Protein AF-A0A1W1EJ41-F1 (afdb_monomer_lite)

InterPro domains:
  IPR019251 Domain of unknown function DUF2231, transmembrane [PF09990] (22-157)

Structure (mmCIF, N/CA/C/O backbone):
data_AF-A0A1W1EJ41-F1
#
_entry.id   AF-A0A1W1EJ41-F1
#
loop_
_atom_site.group_PDB
_atom_site.id
_atom_site.type_symbol
_atom_site.label_atom_id
_atom_site.label_alt_id
_atom_site.label_comp_id
_atom_site.label_asym_id
_atom_site.label_entity_id
_atom_site.label_seq_id
_atom_site.pdbx_PDB_ins_code
_atom_site.Cartn_x
_atom_site.Cartn_y
_atom_site.Cartn_z
_atom_site.occupancy
_atom_site.B_iso_or_equiv
_atom_site.auth_seq_id
_atom_site.auth_comp_id
_atom_site.auth_asym_id
_atom_site.auth_atom_id
_atom_site.pdbx_PDB_model_num
ATOM 1 N N . MET A 1 1 ? 8.117 -16.157 4.273 1.00 49.06 1 MET A N 1
ATOM 2 C CA . MET A 1 1 ? 6.865 -16.337 3.516 1.00 49.06 1 MET A CA 1
ATOM 3 C C . MET A 1 1 ? 5.784 -16.762 4.494 1.00 49.06 1 MET A C 1
ATOM 5 O O . MET A 1 1 ? 5.916 -17.812 5.116 1.00 49.06 1 MET A O 1
ATOM 9 N N . ILE A 1 2 ? 4.793 -15.902 4.730 1.00 53.59 2 ILE A N 1
ATOM 10 C CA . ILE A 1 2 ? 3.616 -16.245 5.536 1.00 53.59 2 ILE A CA 1
ATOM 11 C C . ILE A 1 2 ? 2.636 -16.909 4.568 1.00 53.59 2 ILE A C 1
ATOM 13 O O . ILE A 1 2 ? 2.115 -16.245 3.683 1.00 53.59 2 ILE A O 1
ATOM 17 N N . ASN A 1 3 ? 2.418 -18.218 4.695 1.00 71.50 3 ASN A N 1
ATOM 18 C CA . ASN A 1 3 ? 1.486 -18.940 3.829 1.00 71.50 3 ASN A CA 1
ATOM 19 C C . ASN A 1 3 ? 0.044 -18.653 4.287 1.00 71.50 3 ASN A C 1
ATOM 21 O O . ASN A 1 3 ? -0.429 -19.240 5.263 1.00 71.50 3 ASN A O 1
ATOM 25 N N . LEU A 1 4 ? -0.609 -17.682 3.645 1.00 70.94 4 LEU A N 1
ATOM 26 C CA . LEU A 1 4 ? -1.985 -17.290 3.944 1.00 70.94 4 LEU A CA 1
ATOM 27 C C . LEU A 1 4 ? -2.977 -18.189 3.184 1.00 70.94 4 LEU A C 1
ATOM 29 O O . LEU A 1 4 ? -2.718 -18.537 2.031 1.00 70.94 4 LEU A O 1
ATOM 33 N N . PRO A 1 5 ? -4.118 -18.568 3.789 1.00 78.75 5 PRO A N 1
ATOM 34 C CA . PRO A 1 5 ? -5.110 -19.370 3.089 1.00 78.75 5 PRO A CA 1
ATOM 35 C C . PRO A 1 5 ? -5.642 -18.650 1.834 1.00 78.75 5 PRO A C 1
ATOM 37 O O . PRO A 1 5 ? -5.879 -17.444 1.866 1.00 78.75 5 PRO A O 1
ATOM 40 N N . PRO A 1 6 ? -5.866 -19.358 0.715 1.00 75.44 6 PRO A N 1
ATOM 41 C CA . PRO A 1 6 ? -6.374 -18.730 -0.497 1.00 75.44 6 PRO A CA 1
ATOM 42 C C . PRO A 1 6 ? -7.801 -18.212 -0.269 1.00 75.44 6 PRO A C 1
ATOM 44 O O . PRO A 1 6 ? -8.690 -18.958 0.145 1.00 75.44 6 PRO A O 1
ATOM 47 N N . LEU A 1 7 ? -8.014 -16.923 -0.538 1.00 75.00 7 LEU A N 1
ATOM 48 C CA . LEU A 1 7 ? -9.324 -16.277 -0.543 1.00 75.00 7 LEU A CA 1
ATOM 49 C C . LEU A 1 7 ? -9.576 -15.690 -1.929 1.00 75.00 7 LEU A C 1
ATOM 51 O O . LEU A 1 7 ? -8.807 -14.857 -2.405 1.00 75.00 7 LEU A O 1
ATOM 55 N N . GLU A 1 8 ? -10.677 -16.090 -2.556 1.00 64.75 8 GLU A N 1
ATOM 56 C CA . GLU A 1 8 ? -11.134 -15.509 -3.814 1.00 64.75 8 GLU A CA 1
ATOM 57 C C . GLU A 1 8 ? -12.276 -14.532 -3.524 1.00 64.75 8 GLU A C 1
ATOM 59 O O . GLU A 1 8 ? -13.327 -14.909 -3.005 1.00 64.75 8 GLU A O 1
ATOM 64 N N . ILE A 1 9 ? -12.071 -13.253 -3.841 1.00 60.50 9 ILE A N 1
ATOM 65 C CA . ILE A 1 9 ? -13.190 -12.323 -4.006 1.00 60.50 9 ILE A CA 1
ATOM 66 C C . ILE A 1 9 ? -13.718 -12.539 -5.433 1.00 60.50 9 ILE A C 1
ATOM 68 O O . ILE A 1 9 ? -12.898 -12.579 -6.356 1.00 60.50 9 ILE A O 1
ATOM 72 N N . PRO A 1 10 ? -15.043 -12.677 -5.643 1.00 66.94 10 PRO A N 1
ATOM 73 C CA . PRO A 1 10 ? -15.614 -12.799 -6.979 1.00 66.94 10 PRO A CA 1
ATOM 74 C C . PRO A 1 10 ? -15.100 -11.674 -7.876 1.00 66.94 10 PRO A C 1
ATOM 76 O O . PRO A 1 10 ? -15.112 -10.513 -7.463 1.00 66.94 10 PRO A O 1
ATOM 79 N N . ALA A 1 11 ? -14.662 -12.010 -9.090 1.00 60.31 11 ALA A N 1
ATOM 80 C CA . ALA A 1 11 ? -14.231 -11.019 -10.065 1.00 60.31 11 ALA A CA 1
ATOM 81 C C . ALA A 1 11 ? -15.404 -10.074 -10.370 1.00 60.31 11 ALA A C 1
ATOM 83 O O . ALA A 1 11 ? -16.344 -10.423 -11.087 1.00 60.31 11 ALA A O 1
ATOM 84 N N . LEU A 1 12 ? -15.378 -8.887 -9.766 1.00 65.19 12 LEU A N 1
ATOM 85 C CA . LEU A 1 12 ? -16.392 -7.871 -9.982 1.00 65.19 12 LEU A CA 1
ATOM 86 C C . LEU A 1 12 ? -16.065 -7.184 -11.308 1.00 65.19 12 LEU A C 1
ATOM 88 O O . LEU A 1 12 ? -15.138 -6.380 -11.380 1.00 65.19 12 LEU A O 1
ATOM 92 N N . GLN A 1 13 ? -16.813 -7.509 -12.361 1.00 65.94 13 GLN A N 1
ATOM 93 C CA . GLN A 1 13 ? -16.728 -6.761 -13.613 1.00 65.94 13 GLN A CA 1
ATOM 94 C C . GLN A 1 13 ? -17.225 -5.341 -13.344 1.00 65.94 13 GLN A C 1
ATOM 96 O O . GLN A 1 13 ? -18.412 -5.120 -13.089 1.00 65.94 13 GLN A O 1
ATOM 101 N N . LEU A 1 14 ? -16.302 -4.381 -13.327 1.00 67.50 14 LEU A N 1
ATOM 102 C CA . LEU A 1 14 ? -16.657 -2.991 -13.098 1.00 67.50 14 LEU A CA 1
ATOM 103 C C . LEU A 1 14 ? -17.444 -2.471 -14.309 1.00 67.50 14 LEU A C 1
ATOM 105 O O . LEU A 1 14 ? -17.024 -2.677 -15.447 1.00 67.50 14 LEU A O 1
ATOM 109 N N . PRO A 1 15 ? -18.562 -1.757 -14.095 1.00 72.81 15 PRO A N 1
ATOM 110 C CA . PRO A 1 15 ? -19.388 -1.225 -15.181 1.00 72.81 15 PRO A CA 1
ATOM 111 C C . PRO A 1 15 ? -18.720 -0.059 -15.932 1.00 72.81 15 PRO A C 1
ATOM 113 O O . PRO A 1 15 ? -19.340 0.553 -16.799 1.00 72.81 15 PRO A O 1
ATOM 116 N N . MET A 1 16 ? -17.485 0.294 -15.571 1.00 76.25 16 MET A N 1
ATOM 117 C CA . MET A 1 16 ? -16.747 1.439 -16.087 1.00 76.25 16 MET A CA 1
ATOM 118 C C . MET A 1 16 ? -15.238 1.154 -16.099 1.00 76.25 16 MET A C 1
ATOM 120 O O . MET A 1 16 ? -14.745 0.493 -15.181 1.00 76.25 16 MET A O 1
ATOM 124 N N . PRO A 1 17 ? -14.501 1.658 -17.106 1.00 75.19 17 PRO A N 1
ATOM 125 C CA . PRO A 1 17 ? -13.054 1.512 -17.170 1.00 75.19 17 PRO A CA 1
ATOM 126 C C . PRO A 1 17 ? -12.393 2.298 -16.032 1.00 75.19 17 PRO A C 1
ATOM 128 O O . PRO A 1 17 ? -12.687 3.476 -15.817 1.00 75.19 17 PRO A O 1
ATOM 131 N N . VAL A 1 18 ? -11.503 1.635 -15.300 1.00 77.62 18 VAL A N 1
ATOM 132 C CA . VAL A 1 18 ? -10.661 2.261 -14.278 1.00 77.62 18 VAL A CA 1
ATOM 133 C C . VAL A 1 18 ? -9.420 2.820 -14.974 1.00 77.62 18 VAL A C 1
ATOM 135 O O . VAL A 1 18 ? -8.796 2.077 -15.730 1.00 77.62 18 VAL A O 1
ATOM 138 N N . PRO A 1 19 ? -9.050 4.095 -14.759 1.00 80.69 19 PRO A N 1
ATOM 139 C CA . PRO A 1 19 ? -7.808 4.620 -15.310 1.00 80.69 19 PRO A CA 1
ATOM 140 C C . PRO A 1 19 ? -6.600 3.844 -14.773 1.00 80.69 19 PRO A C 1
ATOM 142 O O . PRO A 1 19 ? -6.536 3.541 -13.581 1.00 80.69 19 PRO A O 1
ATOM 145 N N . GLU A 1 20 ? -5.645 3.546 -15.647 1.00 76.00 20 GLU A N 1
ATOM 146 C CA . GLU A 1 20 ? -4.393 2.879 -15.280 1.00 76.00 20 GLU A CA 1
ATOM 147 C C . GLU A 1 20 ? -3.566 3.757 -14.327 1.00 76.00 20 GLU A C 1
ATOM 149 O O . GLU A 1 20 ? -3.648 4.989 -14.369 1.00 76.00 20 GLU A O 1
ATOM 154 N N . LEU A 1 21 ? -2.751 3.129 -13.474 1.00 80.12 21 LEU A N 1
ATOM 155 C CA . LEU A 1 21 ? -1.791 3.795 -12.577 1.00 80.12 21 LEU A CA 1
ATOM 156 C C . LEU A 1 21 ? -2.413 4.666 -11.475 1.00 80.12 21 LEU A C 1
ATOM 158 O O . LEU A 1 21 ? -1.698 5.386 -10.770 1.00 80.12 21 LEU A O 1
ATOM 162 N N . ILE A 1 22 ? -3.728 4.597 -11.259 1.00 86.62 22 ILE A N 1
ATOM 163 C CA . ILE A 1 22 ? -4.346 5.277 -10.111 1.00 86.62 22 ILE A CA 1
ATOM 164 C C . ILE A 1 22 ? -4.160 4.488 -8.816 1.00 86.62 22 ILE A C 1
ATOM 166 O O . ILE A 1 22 ? -4.332 5.048 -7.731 1.00 86.62 22 ILE A O 1
ATOM 170 N N . HIS A 1 23 ? -3.818 3.196 -8.908 1.00 90.94 23 HIS A N 1
ATOM 171 C CA . HIS A 1 23 ? -3.641 2.341 -7.742 1.00 90.94 23 HIS A CA 1
ATOM 172 C C . HIS A 1 23 ? -2.593 2.892 -6.765 1.00 90.94 23 HIS A C 1
ATOM 174 O O . HIS A 1 23 ? -2.970 3.092 -5.605 1.00 90.94 23 HIS A O 1
ATOM 180 N N . PRO A 1 24 ? -1.357 3.253 -7.193 1.00 89.62 24 PRO A N 1
ATOM 181 C CA . PRO A 1 24 ? -0.377 3.912 -6.335 1.00 89.62 24 PRO A CA 1
ATOM 182 C C . PRO A 1 24 ? -0.964 5.093 -5.560 1.00 89.62 24 PRO A C 1
ATOM 184 O O . PRO A 1 24 ? -0.833 5.153 -4.341 1.00 89.62 24 PRO A O 1
ATOM 187 N N . ALA A 1 25 ? -1.676 6.009 -6.218 1.00 91.00 25 ALA A N 1
ATOM 188 C CA . ALA A 1 25 ? -2.241 7.179 -5.546 1.00 91.00 25 ALA A CA 1
ATOM 189 C C . ALA A 1 25 ? -3.218 6.792 -4.420 1.00 91.00 25 ALA A C 1
ATOM 191 O O . ALA A 1 25 ? -3.174 7.373 -3.337 1.00 91.00 25 ALA A O 1
ATOM 192 N N . ILE A 1 26 ? -4.063 5.781 -4.640 1.00 93.19 26 ILE A N 1
ATOM 193 C CA . ILE A 1 26 ? -5.050 5.325 -3.652 1.00 93.19 26 ILE A CA 1
ATOM 194 C C . ILE A 1 26 ? -4.379 4.574 -2.492 1.00 93.19 26 ILE A C 1
ATOM 196 O O . ILE A 1 26 ? -4.749 4.794 -1.334 1.00 93.19 26 ILE A O 1
ATOM 200 N N . VAL A 1 27 ? -3.370 3.731 -2.755 1.00 93.69 27 VAL A N 1
ATOM 201 C CA . VAL A 1 27 ? -2.694 2.974 -1.683 1.00 93.69 27 VAL A CA 1
ATOM 202 C C . VAL A 1 27 ? -1.933 3.867 -0.711 1.00 93.69 27 VAL A C 1
ATOM 204 O O . VAL A 1 27 ? -1.894 3.544 0.473 1.00 93.69 27 VAL A O 1
ATOM 207 N N . HIS A 1 28 ? -1.414 5.024 -1.142 1.00 92.69 28 HIS A N 1
ATOM 208 C CA . HIS A 1 28 ? -0.795 5.984 -0.216 1.00 92.69 28 HIS A CA 1
ATOM 209 C C . HIS A 1 28 ? -1.774 6.393 0.893 1.00 92.69 28 HIS A C 1
ATOM 211 O O . HIS A 1 28 ? -1.420 6.395 2.073 1.00 92.69 28 HIS A O 1
ATOM 217 N N . PHE A 1 29 ? -3.037 6.660 0.544 1.00 94.50 29 PHE A N 1
ATOM 218 C CA . PHE A 1 29 ? -4.065 6.940 1.546 1.00 94.50 29 PHE A CA 1
ATOM 219 C C . PHE A 1 29 ? -4.377 5.709 2.403 1.00 94.50 29 PHE A C 1
ATOM 221 O O . PHE A 1 29 ? -4.501 5.843 3.621 1.00 94.50 29 PHE A O 1
ATOM 228 N N . ALA A 1 30 ? -4.464 4.520 1.796 1.00 95.00 30 ALA A N 1
ATOM 229 C CA . ALA A 1 30 ? -4.727 3.266 2.508 1.00 95.00 30 ALA A CA 1
ATOM 230 C C . ALA A 1 30 ? -3.658 2.945 3.571 1.00 95.00 30 ALA A C 1
ATOM 232 O O . ALA A 1 30 ? -3.988 2.390 4.617 1.00 95.00 30 ALA A O 1
ATOM 233 N N . ILE A 1 31 ? -2.400 3.328 3.325 1.00 96.12 31 ILE A N 1
ATOM 234 C CA . ILE A 1 31 ? -1.264 3.120 4.235 1.00 96.12 31 ILE A CA 1
ATOM 235 C C . ILE A 1 31 ? -1.219 4.186 5.339 1.00 96.12 31 ILE A C 1
ATOM 237 O O . ILE A 1 31 ? -0.942 3.875 6.497 1.00 96.12 31 ILE A O 1
ATOM 241 N N . VAL A 1 32 ? -1.496 5.452 5.009 1.00 97.00 32 VAL A N 1
ATOM 242 C CA . VAL A 1 32 ? -1.359 6.569 5.961 1.00 97.00 32 VAL A CA 1
ATOM 243 C C . VAL A 1 32 ? -2.549 6.665 6.924 1.00 97.00 32 VAL A C 1
ATOM 245 O O . VAL A 1 32 ? -2.371 6.981 8.103 1.00 97.00 32 VAL A O 1
ATOM 248 N N . LEU A 1 33 ? -3.770 6.373 6.467 1.00 97.62 33 LEU A N 1
ATOM 249 C CA . LEU A 1 33 ? -4.985 6.488 7.286 1.00 97.62 33 LEU A CA 1
ATOM 250 C C . LEU A 1 33 ? -4.942 5.685 8.600 1.00 97.62 33 LEU A C 1
ATOM 252 O O . LEU A 1 33 ? -5.259 6.273 9.636 1.00 97.62 33 LEU A O 1
ATOM 256 N N . PRO A 1 34 ? -4.535 4.400 8.624 1.00 97.88 34 PRO A N 1
ATOM 257 C CA . PRO A 1 34 ? -4.427 3.615 9.856 1.00 97.88 34 PRO A CA 1
ATOM 258 C C . PRO A 1 34 ? -3.519 4.259 10.908 1.00 97.88 34 PRO A C 1
ATOM 260 O O . PRO A 1 34 ? -3.855 4.246 12.091 1.00 97.88 34 PRO A O 1
ATOM 263 N N . ILE A 1 35 ? -2.431 4.909 10.480 1.00 98.19 35 ILE A N 1
ATOM 264 C CA . ILE A 1 35 ? -1.501 5.626 11.363 1.00 98.19 35 ILE A CA 1
ATOM 265 C C . ILE A 1 35 ? -2.205 6.824 12.010 1.00 98.19 35 ILE A C 1
ATOM 267 O O . ILE A 1 35 ? -2.145 7.008 13.226 1.00 98.19 35 ILE A O 1
ATOM 271 N N . ILE A 1 36 ? -2.928 7.620 11.216 1.00 98.19 36 ILE A N 1
ATOM 272 C CA . ILE A 1 36 ? -3.693 8.772 11.719 1.00 98.19 36 ILE A CA 1
ATOM 273 C C . ILE A 1 36 ? -4.785 8.307 12.693 1.00 98.19 36 ILE A C 1
ATOM 275 O O . ILE A 1 36 ? -4.955 8.886 13.769 1.00 98.19 36 ILE A O 1
ATOM 279 N N . ILE A 1 37 ? -5.508 7.239 12.343 1.00 98.19 37 ILE A N 1
ATOM 280 C CA . ILE A 1 37 ? -6.555 6.643 13.184 1.00 98.19 37 ILE A CA 1
ATOM 281 C C . ILE A 1 37 ? -5.956 6.166 14.510 1.00 98.19 37 ILE A C 1
ATOM 283 O O . ILE A 1 37 ? -6.531 6.437 15.566 1.00 98.19 37 ILE A O 1
ATOM 287 N N . PHE A 1 38 ? -4.796 5.508 14.468 1.00 97.81 38 PHE A N 1
ATOM 288 C CA . PHE A 1 38 ? -4.068 5.062 15.652 1.00 97.81 38 PHE A CA 1
ATOM 289 C C . PHE A 1 38 ? -3.709 6.225 16.572 1.00 97.81 38 PHE A C 1
ATOM 291 O O . PHE A 1 38 ? -4.015 6.165 17.763 1.00 97.81 38 PHE A O 1
ATOM 298 N N . LEU A 1 39 ? -3.145 7.311 16.035 1.00 97.62 39 LEU A N 1
ATOM 299 C CA . LEU A 1 39 ? -2.815 8.497 16.829 1.00 97.62 39 LEU A CA 1
ATOM 300 C C . LEU A 1 39 ? -4.063 9.089 17.496 1.00 97.62 39 LEU A C 1
ATOM 302 O O . LEU A 1 39 ? -4.057 9.353 18.699 1.00 97.62 39 LEU A O 1
ATOM 306 N N . ILE A 1 40 ? -5.160 9.246 16.750 1.00 97.25 40 ILE A N 1
ATOM 307 C CA . ILE A 1 40 ? -6.420 9.772 17.293 1.00 97.25 40 ILE A CA 1
ATOM 308 C C . ILE A 1 40 ? -6.956 8.873 18.410 1.00 97.25 40 ILE A C 1
ATOM 310 O O . ILE A 1 40 ? -7.384 9.382 19.445 1.00 97.25 40 ILE A O 1
ATOM 314 N N . GLU A 1 41 ? -6.925 7.552 18.239 1.00 95.50 41 GLU A N 1
ATOM 315 C CA . GLU A 1 41 ? -7.435 6.598 19.230 1.00 95.50 41 GLU A CA 1
ATOM 316 C C . GLU A 1 41 ? -6.544 6.487 20.468 1.00 95.50 41 GLU A C 1
ATOM 318 O O . GLU A 1 41 ? -7.045 6.392 21.596 1.00 95.50 41 GLU A O 1
ATOM 323 N N . PHE A 1 42 ? -5.232 6.604 20.285 1.00 94.25 42 PHE A N 1
ATOM 324 C CA . PHE A 1 42 ? -4.284 6.733 21.379 1.00 94.25 42 PHE A CA 1
ATOM 325 C C . PHE A 1 42 ? -4.600 7.975 22.227 1.00 94.25 42 PHE A C 1
ATOM 327 O O . PHE A 1 42 ? -4.830 7.866 23.435 1.00 94.25 42 PHE A O 1
ATOM 334 N N . PHE A 1 43 ? -4.745 9.148 21.601 1.00 94.62 43 PHE A N 1
ATOM 335 C CA . PHE A 1 43 ? -5.138 10.372 22.308 1.00 94.62 43 PHE A CA 1
ATOM 336 C C . PHE A 1 43 ? -6.545 10.282 22.908 1.00 94.62 43 PHE A C 1
ATOM 338 O O . PHE A 1 43 ? -6.784 10.768 24.016 1.00 94.62 43 PHE A O 1
ATOM 345 N N . ASN A 1 44 ? -7.485 9.624 22.231 1.00 93.88 44 ASN A N 1
ATOM 346 C CA . ASN A 1 44 ? -8.834 9.403 22.743 1.00 93.88 44 ASN A CA 1
ATOM 347 C C . ASN A 1 44 ? -8.834 8.532 24.012 1.00 93.88 44 ASN A C 1
ATOM 349 O O . ASN A 1 44 ? -9.683 8.713 24.884 1.00 93.88 44 ASN A O 1
ATOM 353 N N . THR A 1 45 ? -7.854 7.644 24.179 1.00 89.44 45 THR A N 1
ATOM 354 C CA . THR A 1 45 ? -7.694 6.852 25.409 1.00 89.44 45 THR A CA 1
ATOM 355 C C . THR A 1 45 ? -7.327 7.729 26.611 1.00 89.44 45 THR A C 1
ATOM 357 O O . THR A 1 45 ? -7.832 7.502 27.715 1.00 89.44 45 THR A O 1
ATOM 360 N N . ILE A 1 46 ? -6.530 8.780 26.386 1.00 92.50 46 ILE A N 1
ATOM 361 C CA . ILE A 1 46 ? -6.107 9.750 27.406 1.00 92.50 46 ILE A CA 1
ATOM 362 C C . ILE A 1 46 ? -7.224 10.770 27.677 1.00 92.50 46 ILE A C 1
ATOM 364 O O . ILE A 1 46 ? -7.676 10.923 28.812 1.00 92.50 46 ILE A O 1
ATOM 368 N N . PHE A 1 47 ? -7.710 11.448 26.633 1.00 92.56 47 PHE A N 1
ATOM 369 C CA . PHE A 1 47 ? -8.633 12.581 26.765 1.00 92.56 47 PHE A CA 1
ATOM 370 C C . PHE A 1 47 ? -10.112 12.186 26.853 1.00 92.56 47 PHE A C 1
ATOM 372 O O . PHE A 1 47 ? -10.930 12.989 27.309 1.00 92.56 47 PHE A O 1
ATOM 379 N N . LYS A 1 48 ? -10.474 10.978 26.401 1.00 88.38 48 LYS A N 1
ATOM 380 C CA . LYS A 1 48 ? -11.835 10.409 26.449 1.00 88.38 48 LYS A CA 1
ATOM 381 C C . LYS A 1 48 ? -12.903 11.335 25.850 1.00 88.38 48 LYS A C 1
ATOM 383 O O . LYS A 1 48 ? -14.027 11.420 26.351 1.00 88.38 48 LYS A O 1
ATOM 388 N N . LYS A 1 49 ? -12.558 12.064 24.783 1.00 92.44 49 LYS A N 1
ATOM 389 C CA . LYS A 1 49 ? -13.445 13.040 24.135 1.00 92.44 49 LYS A CA 1
ATOM 390 C C . LYS A 1 49 ? -14.304 12.355 23.078 1.00 92.44 49 LYS A C 1
ATOM 392 O O . LYS A 1 49 ? -13.794 11.735 22.151 1.00 92.44 49 LYS A O 1
ATOM 397 N N . ARG A 1 50 ? -15.624 12.565 23.149 1.00 91.06 50 ARG A N 1
ATOM 398 C CA . ARG A 1 50 ? -16.581 12.023 22.166 1.00 91.06 50 ARG A CA 1
ATOM 399 C C . ARG A 1 50 ? -16.240 12.423 20.726 1.00 91.06 50 ARG A C 1
ATOM 401 O O . ARG A 1 50 ? -16.375 11.591 19.839 1.00 91.06 50 ARG A O 1
ATOM 408 N N . ALA A 1 51 ? -15.769 13.655 20.514 1.00 94.81 51 ALA A N 1
ATOM 409 C CA . ALA A 1 51 ? -15.358 14.141 19.198 1.00 94.81 51 ALA A CA 1
ATOM 410 C C . ALA A 1 51 ? -14.262 13.258 18.576 1.00 94.81 51 ALA A C 1
ATOM 412 O O . ALA A 1 51 ? -14.443 12.791 17.461 1.00 94.81 51 ALA A O 1
ATOM 413 N N . LEU A 1 52 ? -13.202 12.929 19.328 1.00 94.50 52 LEU A N 1
ATOM 414 C CA . LEU A 1 52 ? -12.106 12.078 18.841 1.00 94.50 52 LEU A CA 1
ATOM 415 C C . LEU A 1 52 ? -12.597 10.678 18.452 1.00 94.50 52 LEU A C 1
ATOM 417 O O . LEU A 1 52 ? -12.210 10.155 17.411 1.00 94.50 52 LEU A O 1
ATOM 421 N N . SER A 1 53 ? -13.511 10.103 19.240 1.00 93.62 53 SER A N 1
ATOM 422 C CA . SER A 1 53 ? -14.106 8.802 18.917 1.00 93.62 53 SER A CA 1
ATOM 423 C C . SER A 1 53 ? -14.940 8.824 17.634 1.00 93.62 53 SER A C 1
ATOM 425 O O . SER A 1 53 ? -14.947 7.832 16.909 1.00 93.62 53 SER A O 1
ATOM 427 N N . ILE A 1 54 ? -15.672 9.914 17.377 1.00 96.00 54 ILE A N 1
ATOM 428 C CA . ILE A 1 54 ? -16.477 10.074 16.157 1.00 96.00 54 ILE A CA 1
ATOM 429 C C . ILE A 1 54 ? -15.557 10.296 14.956 1.00 96.00 54 ILE A C 1
ATOM 431 O O . ILE A 1 54 ? -15.742 9.650 13.931 1.00 96.00 54 ILE A O 1
ATOM 435 N N . THR A 1 55 ? -14.537 11.148 15.089 1.00 97.31 55 THR A N 1
ATOM 436 C CA . THR A 1 55 ? -13.542 11.373 14.035 1.00 97.31 55 THR A CA 1
ATOM 437 C C . THR A 1 55 ? -12.846 10.070 13.648 1.00 97.31 55 THR A C 1
ATOM 439 O O . THR A 1 55 ? -12.766 9.758 12.465 1.00 97.31 55 THR A O 1
ATOM 442 N N . SER A 1 56 ? -12.413 9.266 14.626 1.00 97.00 56 SER A N 1
ATOM 443 C CA . SER A 1 56 ? -11.828 7.944 14.368 1.00 97.00 56 SER A CA 1
ATOM 444 C C . SER A 1 56 ? -12.784 7.025 13.601 1.00 97.00 56 SER A C 1
ATOM 446 O O . SER A 1 56 ? -12.375 6.403 12.626 1.00 97.00 56 SER A O 1
ATOM 448 N N . LEU A 1 57 ? -14.066 6.976 13.985 1.00 97.69 57 LEU A N 1
ATOM 449 C CA . LEU A 1 57 ? -15.065 6.175 13.273 1.00 97.69 57 LEU A CA 1
ATOM 450 C C . LEU A 1 57 ? -15.200 6.608 11.805 1.00 97.69 57 LEU A C 1
ATOM 452 O O . LEU A 1 57 ? -15.176 5.755 10.922 1.00 97.69 57 LEU A O 1
ATOM 456 N N . LEU A 1 58 ? -15.308 7.914 11.539 1.00 98.31 58 LEU A N 1
ATOM 457 C CA . LEU A 1 58 ? -15.415 8.439 10.173 1.00 98.31 58 LEU A CA 1
ATOM 458 C C . LEU A 1 58 ? -14.176 8.105 9.334 1.00 98.31 58 LEU A C 1
ATOM 460 O O . LEU A 1 58 ? -14.307 7.714 8.177 1.00 98.31 58 LEU A O 1
ATOM 464 N N . LEU A 1 59 ? -12.983 8.201 9.924 1.00 98.31 59 LEU A N 1
ATOM 465 C CA . LEU A 1 59 ? -11.741 7.831 9.248 1.00 98.31 59 LEU A CA 1
ATOM 466 C C . LEU A 1 59 ? -11.644 6.325 8.977 1.00 98.31 59 LEU A C 1
ATOM 468 O O . LEU A 1 59 ? -11.125 5.948 7.935 1.00 98.31 59 LEU A O 1
ATOM 472 N N . ILE A 1 60 ? -12.168 5.461 9.852 1.00 98.25 60 ILE A N 1
ATOM 473 C CA . ILE A 1 60 ? -12.205 4.006 9.615 1.00 98.25 60 ILE A CA 1
ATOM 474 C C . ILE A 1 60 ? -13.203 3.646 8.504 1.00 98.25 60 ILE A C 1
ATOM 476 O O . ILE A 1 60 ? -12.925 2.772 7.683 1.00 98.25 60 ILE A O 1
ATOM 480 N N . VAL A 1 61 ? -14.346 4.337 8.430 1.00 98.44 61 VAL A N 1
ATOM 481 C CA . VAL A 1 61 ? -15.273 4.200 7.293 1.00 98.44 61 VAL A CA 1
ATOM 482 C C . VAL A 1 61 ? -14.574 4.608 5.995 1.00 98.44 61 VAL A C 1
ATOM 484 O O . VAL A 1 61 ? -14.602 3.855 5.023 1.00 98.44 61 VAL A O 1
ATOM 487 N N . LEU A 1 62 ? -13.886 5.753 5.996 1.00 98.38 62 LEU A N 1
ATOM 488 C CA . LEU A 1 62 ? -13.115 6.223 4.845 1.00 98.38 62 LEU A CA 1
ATOM 489 C C . LEU A 1 62 ? -11.997 5.241 4.457 1.00 98.38 62 LEU A C 1
ATOM 491 O O . LEU A 1 62 ? -11.849 4.927 3.281 1.00 98.38 62 LEU A O 1
ATOM 495 N N . LEU A 1 63 ? -11.262 4.704 5.434 1.00 98.31 63 LEU A N 1
ATOM 496 C CA . LEU A 1 63 ? -10.253 3.662 5.239 1.00 98.31 63 LEU A CA 1
ATOM 497 C C . LEU A 1 63 ? -10.847 2.421 4.569 1.00 98.31 63 LEU A C 1
ATOM 499 O O . LEU A 1 63 ? -10.236 1.888 3.654 1.00 98.31 63 LEU A O 1
ATOM 503 N N . THR A 1 64 ? -12.032 1.979 4.990 1.00 98.00 64 THR A N 1
ATOM 504 C CA . THR A 1 64 ? -12.697 0.803 4.402 1.00 98.00 64 THR A CA 1
ATOM 505 C C . THR A 1 64 ? -13.031 1.044 2.927 1.00 98.00 64 THR A C 1
ATOM 507 O O . THR A 1 64 ? -12.767 0.192 2.080 1.00 98.00 64 THR A O 1
ATOM 510 N N . ILE A 1 65 ? -13.552 2.232 2.602 1.00 97.94 65 ILE A N 1
ATOM 511 C CA . ILE A 1 65 ? -13.852 2.632 1.219 1.00 97.94 65 ILE A CA 1
ATOM 512 C C . ILE A 1 65 ? -12.567 2.692 0.383 1.00 97.94 65 ILE A C 1
ATOM 514 O O . ILE A 1 65 ? -12.531 2.171 -0.728 1.00 97.94 65 ILE A O 1
ATOM 518 N N . ILE A 1 66 ? -11.504 3.296 0.918 1.00 97.50 66 ILE A N 1
ATOM 519 C CA . ILE A 1 66 ? -10.218 3.442 0.225 1.00 97.50 66 ILE A CA 1
ATOM 520 C C . ILE A 1 66 ? -9.517 2.094 0.047 1.00 97.50 66 ILE A C 1
ATOM 522 O O . ILE A 1 66 ? -8.981 1.848 -1.025 1.00 97.50 66 ILE A O 1
ATOM 526 N N . ALA A 1 67 ? -9.548 1.205 1.041 1.00 96.88 67 ALA A N 1
ATOM 527 C CA . ALA A 1 67 ? -8.987 -0.141 0.934 1.00 96.88 67 ALA A CA 1
ATOM 528 C C . ALA A 1 67 ? -9.702 -0.951 -0.155 1.00 96.88 67 ALA A C 1
ATOM 530 O O . ALA A 1 67 ? -9.054 -1.601 -0.973 1.00 96.88 67 ALA A O 1
ATOM 531 N N . PHE A 1 68 ? -11.034 -0.858 -0.218 1.00 95.06 68 PHE A N 1
ATOM 532 C CA . PHE A 1 68 ? -11.802 -1.470 -1.297 1.00 95.06 68 PHE A CA 1
ATOM 533 C C . PHE A 1 68 ? -11.469 -0.848 -2.661 1.00 95.06 68 PHE A C 1
ATOM 535 O O . PHE A 1 68 ? -11.236 -1.572 -3.625 1.00 95.06 68 PHE A O 1
ATOM 542 N N . GLY A 1 69 ? -11.361 0.483 -2.733 1.00 93.94 69 GLY A N 1
ATOM 543 C CA . GLY A 1 69 ? -10.909 1.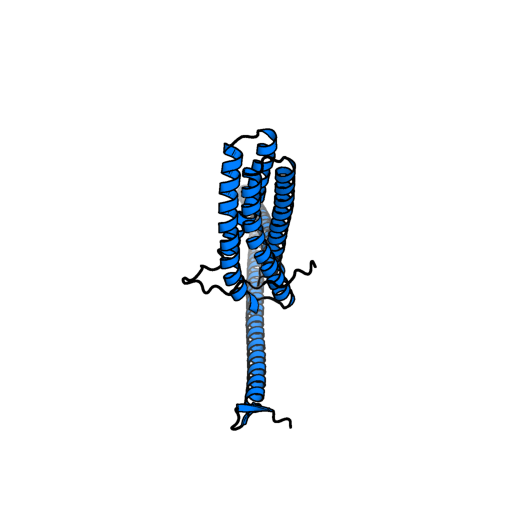188 -3.933 1.00 93.94 69 GLY A CA 1
ATOM 544 C C . GLY A 1 69 ? -9.524 0.729 -4.394 1.00 93.94 69 GLY A C 1
ATOM 545 O O . GLY A 1 69 ? -9.355 0.408 -5.562 1.00 93.94 69 GLY A O 1
ATOM 546 N N . ALA A 1 70 ? -8.560 0.615 -3.479 1.00 94.88 70 ALA A N 1
ATOM 547 C CA . ALA A 1 70 ? -7.214 0.125 -3.764 1.00 94.88 70 ALA A CA 1
ATOM 548 C C . ALA A 1 70 ? -7.224 -1.310 -4.304 1.00 94.88 70 ALA A C 1
ATOM 550 O O . ALA A 1 70 ? -6.491 -1.612 -5.240 1.00 94.88 70 ALA A O 1
ATOM 551 N N . TYR A 1 71 ? -8.070 -2.185 -3.756 1.00 93.25 71 TYR A N 1
ATOM 552 C CA . TYR A 1 71 ? -8.235 -3.546 -4.264 1.00 93.25 71 TYR A CA 1
ATOM 553 C C . TYR A 1 71 ? -8.774 -3.571 -5.702 1.00 93.25 71 TYR A C 1
ATOM 555 O O . TYR A 1 71 ? -8.255 -4.311 -6.540 1.00 93.25 71 TYR A O 1
ATOM 563 N N . LEU A 1 72 ? -9.786 -2.751 -6.005 1.00 92.00 72 LEU A N 1
ATOM 564 C CA . LEU A 1 72 ? -10.359 -2.673 -7.349 1.00 92.00 72 LEU A CA 1
ATOM 565 C C . LEU A 1 72 ? -9.335 -2.171 -8.368 1.00 92.00 7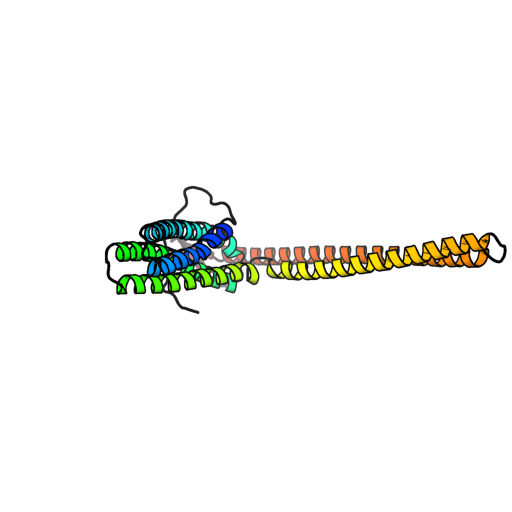2 LEU A C 1
ATOM 567 O O . LEU A 1 72 ? -9.146 -2.790 -9.412 1.00 92.00 72 LEU A O 1
ATOM 571 N N . THR A 1 73 ? -8.647 -1.076 -8.053 1.00 92.00 73 THR A N 1
ATOM 572 C CA . THR A 1 73 ? -7.667 -0.475 -8.964 1.00 92.00 73 THR A CA 1
ATOM 573 C C . THR A 1 73 ? -6.415 -1.332 -9.104 1.00 92.00 73 THR A C 1
ATOM 575 O O . THR A 1 73 ? -5.906 -1.491 -10.207 1.00 92.00 73 THR A O 1
ATOM 578 N N . GLY A 1 74 ? -5.974 -1.977 -8.022 1.00 91.00 74 GLY A N 1
ATOM 579 C CA . GLY A 1 74 ? -4.835 -2.896 -8.039 1.00 91.00 74 GLY A CA 1
ATOM 580 C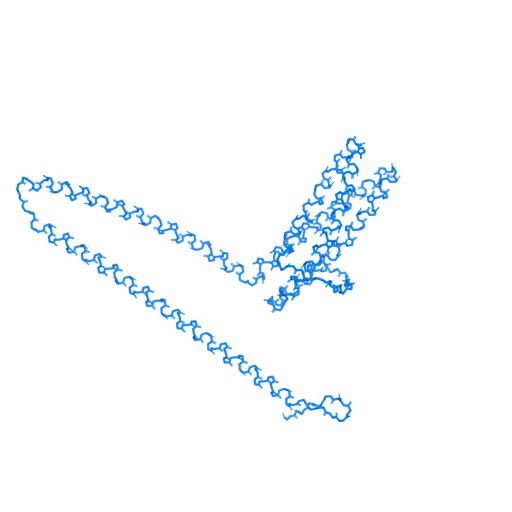 C . GLY A 1 74 ? -5.126 -4.200 -8.774 1.00 91.00 74 GLY A C 1
ATOM 581 O O . GLY A 1 74 ? -4.215 -4.801 -9.332 1.00 91.00 74 GLY A O 1
ATOM 582 N N . SER A 1 75 ? -6.390 -4.632 -8.823 1.00 88.56 75 SER A N 1
ATOM 583 C CA . SER A 1 75 ? -6.781 -5.792 -9.630 1.00 88.56 75 SER A CA 1
ATOM 584 C C . SER A 1 75 ? -6.628 -5.510 -11.125 1.00 88.56 75 SER A C 1
ATOM 586 O O . SER A 1 75 ? -6.126 -6.373 -11.837 1.00 88.56 75 SER A O 1
ATOM 588 N N . VAL A 1 76 ? -6.993 -4.304 -11.574 1.00 88.25 76 VAL A N 1
ATOM 589 C CA . VAL A 1 76 ? -6.820 -3.867 -12.970 1.00 88.25 76 VAL A CA 1
ATOM 590 C C . VAL A 1 76 ? -5.338 -3.686 -13.304 1.00 88.25 76 VAL A C 1
ATOM 592 O O . VAL A 1 76 ? -4.846 -4.299 -14.249 1.00 88.25 76 VAL A O 1
ATOM 595 N N . ASP A 1 77 ? -4.607 -2.908 -12.499 1.00 87.88 77 ASP A N 1
ATOM 596 C CA . ASP A 1 77 ? -3.179 -2.651 -12.733 1.00 87.88 77 ASP A CA 1
ATOM 597 C C . ASP A 1 77 ? -2.358 -3.956 -12.674 1.00 87.88 77 ASP A C 1
ATOM 599 O O . ASP A 1 77 ? -1.476 -4.183 -13.503 1.00 87.88 77 ASP A O 1
ATOM 603 N N . GLY A 1 78 ? -2.685 -4.856 -11.742 1.00 88.12 78 GLY A N 1
ATOM 604 C CA . GLY A 1 78 ? -2.039 -6.160 -11.611 1.00 88.12 78 GLY A CA 1
ATOM 605 C C . GLY A 1 78 ? -2.322 -7.101 -12.782 1.00 88.12 78 GLY A C 1
ATOM 606 O O . GLY A 1 78 ? -1.406 -7.775 -13.243 1.00 88.12 78 GLY A O 1
ATOM 607 N N . GLU A 1 79 ? -3.554 -7.147 -13.296 1.00 87.00 79 GLU A N 1
ATOM 608 C CA . GLU A 1 79 ? -3.902 -7.973 -14.462 1.00 87.00 79 GLU A CA 1
ATOM 609 C C . GLU A 1 79 ? -3.172 -7.500 -15.726 1.00 87.00 79 GLU A C 1
ATOM 611 O O . GLU A 1 79 ? -2.584 -8.313 -16.442 1.00 87.00 79 GLU A O 1
ATOM 616 N N . ASN A 1 80 ? -3.115 -6.183 -15.939 1.00 84.94 80 ASN A N 1
ATOM 617 C CA . ASN A 1 80 ? -2.396 -5.579 -17.060 1.00 84.94 80 ASN A CA 1
ATOM 618 C C . ASN A 1 80 ? -0.879 -5.817 -16.977 1.00 84.94 80 ASN A C 1
ATOM 620 O O . ASN A 1 80 ? -0.228 -6.052 -17.996 1.00 84.94 80 ASN A O 1
ATOM 624 N N . ALA A 1 81 ? -0.311 -5.792 -15.768 1.00 85.62 81 ALA A N 1
ATOM 625 C CA . ALA A 1 81 ? 1.116 -6.011 -15.548 1.00 85.62 81 ALA A CA 1
ATOM 626 C C . ALA A 1 81 ? 1.518 -7.497 -15.519 1.00 85.62 81 ALA A C 1
ATOM 628 O O . ALA A 1 81 ? 2.682 -7.808 -15.761 1.00 85.62 81 ALA A O 1
ATOM 629 N N . TYR A 1 82 ? 0.593 -8.426 -15.248 1.00 88.25 82 TYR A N 1
ATOM 630 C CA . TYR A 1 82 ? 0.906 -9.825 -14.923 1.00 88.25 82 TYR A CA 1
ATOM 631 C C . TYR A 1 82 ? 1.810 -10.508 -15.960 1.00 88.25 82 TYR A C 1
ATOM 633 O O . TYR A 1 82 ? 2.828 -11.106 -15.614 1.00 88.25 82 TYR A O 1
ATOM 641 N N . ASN A 1 83 ? 1.466 -10.380 -17.243 1.00 87.06 83 ASN A N 1
ATOM 642 C CA . ASN A 1 83 ? 2.204 -11.020 -18.337 1.00 87.06 83 ASN A CA 1
ATOM 643 C C . ASN A 1 83 ? 3.546 -10.337 -18.654 1.00 87.06 83 ASN A C 1
ATOM 645 O O . ASN A 1 83 ? 4.348 -10.894 -19.400 1.00 87.06 83 ASN A O 1
ATOM 649 N N . LEU A 1 84 ? 3.782 -9.137 -18.117 1.00 84.88 84 LEU A N 1
ATOM 650 C CA . LEU A 1 84 ? 5.019 -8.372 -18.292 1.00 84.88 84 LEU A CA 1
ATOM 651 C C . LEU A 1 84 ? 6.047 -8.658 -17.185 1.00 84.88 84 LEU A C 1
ATOM 653 O O . LEU A 1 84 ? 7.220 -8.312 -17.329 1.00 84.88 84 LEU A O 1
ATOM 657 N N . LEU A 1 85 ? 5.618 -9.288 -16.088 1.00 84.00 85 LEU A N 1
ATOM 658 C CA . LEU A 1 85 ? 6.463 -9.629 -14.948 1.00 84.00 85 LEU A CA 1
ATOM 659 C C . LEU A 1 85 ? 7.212 -10.951 -15.167 1.00 84.00 85 LEU A C 1
ATOM 661 O O . LEU A 1 85 ? 6.727 -11.871 -15.832 1.00 84.00 85 LEU A O 1
ATOM 665 N N . SER A 1 86 ? 8.386 -11.063 -14.537 1.00 87.19 86 SER A N 1
ATOM 666 C CA . SER A 1 86 ? 9.118 -12.328 -14.411 1.00 87.19 86 SER A CA 1
ATOM 667 C C . SER A 1 86 ? 8.316 -13.362 -13.606 1.00 87.19 86 SER A C 1
ATOM 669 O O . SER A 1 86 ? 7.345 -13.021 -12.933 1.00 87.19 86 SER A O 1
ATOM 671 N N . SER A 1 87 ? 8.737 -14.631 -13.626 1.00 87.81 87 SER A N 1
ATOM 672 C CA . SER A 1 87 ? 8.092 -15.685 -12.823 1.00 87.81 87 SER A CA 1
ATOM 673 C C . SER A 1 87 ? 8.028 -15.329 -11.332 1.00 87.81 87 SER A C 1
ATOM 675 O O . SER A 1 87 ? 6.993 -15.530 -10.699 1.00 87.81 87 SER A O 1
ATOM 677 N N . ASP A 1 88 ? 9.107 -14.762 -10.788 1.00 87.88 88 ASP A N 1
ATOM 678 C CA . ASP A 1 88 ? 9.159 -14.320 -9.391 1.00 87.88 88 ASP A CA 1
ATOM 679 C C . ASP A 1 88 ? 8.229 -13.122 -9.157 1.00 87.88 88 ASP A C 1
ATOM 681 O O . ASP A 1 88 ? 7.451 -13.118 -8.208 1.00 87.88 88 ASP A O 1
ATOM 685 N N . GLY A 1 89 ? 8.212 -12.151 -10.078 1.00 88.69 89 GLY A N 1
ATOM 686 C CA . GLY A 1 89 ? 7.298 -11.010 -10.001 1.00 88.69 89 GLY A CA 1
ATOM 687 C C . GLY A 1 89 ? 5.822 -11.419 -10.065 1.00 88.69 89 GLY A C 1
ATOM 688 O O . GLY A 1 89 ? 4.992 -10.832 -9.378 1.00 88.69 89 GLY A O 1
ATOM 689 N N . GLN A 1 90 ? 5.477 -12.454 -10.836 1.00 91.00 90 GLN A N 1
ATOM 690 C CA . GLN A 1 90 ? 4.119 -13.007 -10.876 1.00 91.00 90 GLN A CA 1
ATOM 691 C C . GLN A 1 90 ? 3.723 -13.692 -9.563 1.00 91.00 90 GLN A C 1
ATOM 693 O O . GLN A 1 90 ? 2.562 -13.601 -9.155 1.00 91.00 90 GLN A O 1
ATOM 698 N N . ALA A 1 91 ? 4.655 -14.396 -8.914 1.00 91.38 91 ALA A N 1
ATOM 699 C CA . ALA A 1 91 ? 4.420 -15.009 -7.611 1.00 91.38 91 ALA A CA 1
ATOM 700 C C . ALA A 1 91 ? 4.202 -13.932 -6.538 1.00 91.38 91 ALA A C 1
ATOM 702 O O . ALA A 1 91 ? 3.166 -13.942 -5.869 1.00 91.38 91 ALA A O 1
ATOM 703 N N . ASP A 1 92 ? 5.098 -12.947 -6.474 1.00 91.81 92 ASP A N 1
ATOM 704 C CA . ASP A 1 92 ? 5.016 -11.832 -5.528 1.00 91.81 92 ASP A CA 1
ATOM 705 C C . ASP A 1 92 ? 3.745 -10.994 -5.772 1.00 91.81 92 ASP A C 1
ATOM 707 O O . ASP A 1 92 ? 3.084 -10.567 -4.828 1.00 91.81 92 ASP A O 1
ATOM 711 N N . LEU A 1 93 ? 3.315 -10.823 -7.031 1.00 92.12 93 LEU A N 1
ATOM 712 C CA . LEU A 1 93 ? 2.071 -10.119 -7.361 1.00 92.12 93 LEU A CA 1
ATOM 713 C C . LEU A 1 93 ? 0.831 -10.869 -6.850 1.00 92.12 93 LEU A C 1
ATOM 715 O O . LEU A 1 93 ? -0.129 -10.242 -6.395 1.00 92.12 93 LEU A O 1
ATOM 719 N N . LYS A 1 94 ? 0.831 -12.208 -6.896 1.00 91.75 94 LYS A N 1
ATOM 720 C CA . LYS A 1 94 ? -0.258 -13.021 -6.329 1.00 91.75 94 LYS A CA 1
ATOM 721 C C . LYS A 1 94 ? -0.298 -12.917 -4.810 1.00 91.75 94 LYS A C 1
ATOM 723 O O . LYS A 1 94 ? -1.389 -12.755 -4.261 1.00 91.75 94 LYS A O 1
ATOM 728 N N . GLU A 1 95 ? 0.854 -12.982 -4.145 1.00 91.62 95 GLU A N 1
ATOM 729 C CA . GLU A 1 95 ? 0.942 -12.801 -2.691 1.00 91.62 95 GLU A CA 1
ATOM 730 C C . GLU A 1 95 ? 0.472 -11.400 -2.285 1.00 91.62 95 GLU A C 1
ATOM 732 O O . GLU A 1 95 ? -0.386 -11.264 -1.411 1.00 91.62 95 GLU A O 1
ATOM 737 N N . HIS A 1 96 ? 0.917 -10.370 -3.006 1.00 93.56 96 HIS A N 1
ATOM 738 C CA . HIS A 1 96 ? 0.497 -8.991 -2.791 1.00 93.56 96 HIS A CA 1
ATOM 739 C C . HIS A 1 96 ? -1.014 -8.808 -2.981 1.00 93.56 96 HIS A C 1
ATOM 741 O O . HIS A 1 96 ? -1.678 -8.159 -2.167 1.00 93.56 96 HIS A O 1
ATOM 747 N N . LYS A 1 97 ? -1.597 -9.413 -4.024 1.00 92.75 97 LYS A N 1
ATOM 748 C CA . LYS A 1 97 ? -3.051 -9.410 -4.243 1.00 92.75 97 LYS A CA 1
ATOM 749 C C . LYS A 1 97 ? -3.786 -10.099 -3.095 1.00 92.75 97 LYS A C 1
ATOM 751 O O . LYS A 1 97 ? -4.799 -9.581 -2.622 1.00 92.75 97 LYS A O 1
ATOM 756 N N . LEU A 1 98 ? -3.285 -11.248 -2.641 1.00 93.31 98 LEU A N 1
ATOM 757 C CA . LEU A 1 98 ? -3.880 -12.005 -1.543 1.00 93.31 98 LEU A CA 1
ATOM 758 C C . LEU A 1 98 ? -3.854 -11.200 -0.240 1.00 93.31 98 LEU A C 1
ATOM 760 O O . LEU A 1 98 ? -4.885 -11.071 0.420 1.00 93.31 98 LEU A O 1
ATOM 764 N N . LEU A 1 99 ? -2.718 -10.598 0.111 1.00 93.94 99 LEU A N 1
ATOM 765 C CA . LEU A 1 99 ? -2.622 -9.738 1.287 1.00 93.94 99 LEU A CA 1
ATOM 766 C C . LEU A 1 99 ? -3.542 -8.510 1.155 1.00 93.94 99 LEU A C 1
ATOM 768 O O . LEU A 1 99 ? -4.247 -8.176 2.108 1.00 93.94 99 LEU A O 1
ATOM 772 N N . GLY A 1 100 ? -3.667 -7.931 -0.043 1.00 94.38 100 GLY A N 1
ATOM 773 C CA . GLY A 1 100 ? -4.620 -6.857 -0.335 1.00 94.38 100 GLY A CA 1
ATOM 774 C C . GLY A 1 100 ? -6.074 -7.242 -0.025 1.00 94.38 100 GLY A C 1
ATOM 775 O O . GLY A 1 100 ? -6.807 -6.463 0.588 1.00 94.38 100 GLY A O 1
ATOM 776 N N . ILE A 1 101 ? -6.479 -8.474 -0.352 1.00 93.94 101 ILE A N 1
ATOM 777 C CA . ILE A 1 101 ? -7.795 -9.030 0.008 1.00 93.94 101 ILE A CA 1
ATOM 778 C C . ILE A 1 101 ? -7.965 -9.099 1.534 1.00 93.94 101 ILE A C 1
ATOM 780 O O . ILE A 1 101 ? -9.001 -8.685 2.067 1.00 93.94 101 ILE A O 1
ATOM 784 N N . TYR A 1 102 ? -6.943 -9.558 2.261 1.00 95.19 102 TYR A N 1
ATOM 785 C CA . TYR A 1 102 ? -6.960 -9.556 3.726 1.00 95.19 102 TYR A CA 1
ATOM 786 C C . TYR A 1 102 ? -7.061 -8.152 4.315 1.00 95.19 102 TYR A C 1
ATOM 788 O O . TYR A 1 102 ? -7.749 -7.978 5.318 1.00 95.19 102 TYR A O 1
ATOM 796 N N . ILE A 1 103 ? -6.434 -7.146 3.704 1.00 96.62 103 ILE A N 1
ATOM 797 C CA . ILE A 1 103 ? -6.540 -5.753 4.153 1.00 96.62 103 ILE A CA 1
ATOM 798 C C . ILE A 1 103 ? -7.972 -5.233 3.982 1.00 96.62 103 ILE A C 1
ATOM 800 O O . ILE A 1 103 ? -8.489 -4.575 4.887 1.00 96.62 103 ILE A O 1
ATOM 804 N N . VAL A 1 104 ? -8.662 -5.577 2.889 1.00 96.50 104 VAL A N 1
ATOM 805 C CA . VAL A 1 104 ? -10.080 -5.221 2.698 1.00 96.50 104 VAL A CA 1
ATOM 806 C C . VAL A 1 104 ? -10.945 -5.830 3.804 1.00 96.50 104 VAL A C 1
ATOM 808 O O . VAL A 1 104 ? -11.628 -5.094 4.522 1.00 96.50 104 VAL A O 1
ATOM 811 N N . TYR A 1 105 ? -10.873 -7.147 4.019 1.00 95.69 105 TYR A N 1
ATOM 812 C CA . TYR A 1 105 ? -11.638 -7.809 5.086 1.00 95.69 105 TYR A CA 1
ATOM 813 C C . TYR A 1 105 ? -11.228 -7.344 6.487 1.00 95.69 105 TYR A C 1
ATOM 815 O O . TYR A 1 105 ? -12.073 -7.190 7.376 1.00 95.69 105 TYR A O 1
ATOM 823 N N . GLY A 1 106 ? -9.940 -7.079 6.685 1.00 96.62 106 GLY A N 1
ATOM 824 C CA . GLY A 1 106 ? -9.385 -6.532 7.913 1.00 96.62 106 GLY A CA 1
ATOM 825 C C . GLY A 1 106 ? -9.948 -5.147 8.213 1.00 96.62 106 GLY A C 1
ATOM 826 O O . GLY A 1 106 ? -10.339 -4.899 9.349 1.00 96.62 106 GLY A O 1
ATOM 827 N N . SER A 1 107 ? -10.086 -4.278 7.207 1.00 97.75 107 SER A N 1
ATOM 828 C CA . SER A 1 107 ? -10.647 -2.932 7.378 1.00 97.75 107 SER A CA 1
ATOM 829 C C . SER A 1 107 ? -12.131 -2.967 7.761 1.00 97.75 107 SER A C 1
ATOM 831 O O . SER A 1 107 ? -12.541 -2.288 8.705 1.00 97.75 107 SER A O 1
ATOM 833 N N . ALA A 1 108 ? -12.919 -3.845 7.129 1.00 97.12 108 ALA A N 1
ATOM 834 C CA . ALA A 1 108 ? -14.316 -4.072 7.493 1.00 97.12 108 ALA A CA 1
ATOM 835 C C . ALA A 1 108 ? -14.442 -4.645 8.916 1.00 97.12 108 ALA A C 1
ATOM 837 O O . ALA A 1 108 ? -15.271 -4.193 9.709 1.00 97.12 108 ALA A O 1
ATOM 838 N N . SER A 1 109 ? -13.575 -5.595 9.278 1.00 96.62 109 SER A N 1
ATOM 839 C CA . SER A 1 109 ? -13.513 -6.147 10.635 1.00 96.62 109 SER A CA 1
ATOM 840 C C . SER A 1 109 ? -13.154 -5.065 11.656 1.00 96.62 109 SER A C 1
ATOM 842 O O . SER A 1 109 ? -13.792 -4.960 12.700 1.00 96.62 109 SER A O 1
ATOM 844 N N . LEU A 1 110 ? -12.184 -4.205 11.340 1.00 97.44 110 LEU A N 1
ATOM 845 C CA . LEU A 1 110 ? -11.760 -3.088 12.181 1.00 97.44 110 LEU A CA 1
ATOM 846 C C . LEU A 1 110 ? -12.904 -2.090 12.416 1.00 97.44 110 LEU A C 1
ATOM 848 O O . LEU A 1 110 ? -13.098 -1.633 13.544 1.00 97.44 110 LEU A O 1
ATOM 852 N N . LEU A 1 111 ? -13.706 -1.803 11.384 1.00 98.12 111 LEU A N 1
ATOM 853 C CA . LEU A 1 111 ? -14.922 -0.995 11.494 1.00 98.12 111 LEU A CA 1
ATOM 854 C C . LEU A 1 111 ? -15.946 -1.633 12.442 1.00 98.12 111 LEU A C 1
ATOM 856 O O . LEU A 1 111 ? -16.466 -0.956 13.333 1.00 98.12 111 LEU A O 1
ATOM 860 N N . LEU A 1 112 ? -16.201 -2.937 12.308 1.00 97.06 112 LEU A N 1
ATOM 861 C CA . LEU A 1 112 ? -17.102 -3.666 13.207 1.00 97.06 112 LEU A CA 1
ATOM 862 C C . LEU A 1 112 ? -16.604 -3.621 14.657 1.00 97.06 112 LEU A C 1
ATOM 864 O O . LEU A 1 112 ? -17.362 -3.273 15.565 1.00 97.06 112 LEU A O 1
ATOM 868 N N . PHE A 1 113 ? -15.316 -3.890 14.885 1.00 95.81 113 PHE A N 1
ATOM 869 C CA . PHE A 1 113 ? -14.709 -3.804 16.214 1.00 95.81 113 PHE A CA 1
ATOM 870 C C . PHE A 1 113 ? -14.775 -2.387 16.789 1.00 95.81 113 PHE A C 1
ATOM 872 O O . PHE A 1 113 ? -15.042 -2.228 17.984 1.00 95.81 113 PHE A O 1
ATOM 879 N N . LYS A 1 114 ? -14.607 -1.349 15.961 1.00 95.69 114 LYS A N 1
ATOM 880 C CA . LYS A 1 114 ? -14.779 0.040 16.397 1.00 95.69 114 LYS A CA 1
ATOM 881 C C . LYS A 1 114 ? -16.198 0.285 16.902 1.00 95.69 114 LYS A C 1
ATOM 883 O O . LYS A 1 114 ? -16.354 0.810 18.006 1.00 95.69 114 LYS A O 1
ATOM 888 N N . LEU A 1 115 ? -17.219 -0.130 16.153 1.00 96.00 115 LEU A N 1
ATOM 889 C CA . LEU A 1 115 ? -18.621 0.009 16.561 1.00 96.00 115 LEU A CA 1
ATOM 890 C C . LEU A 1 115 ? -18.896 -0.723 17.884 1.00 96.00 115 LEU A C 1
ATOM 892 O O . LEU A 1 115 ? -19.467 -0.136 18.807 1.00 96.00 115 LEU A O 1
ATOM 896 N N . ILE A 1 116 ? -18.405 -1.958 18.025 1.00 94.44 116 ILE A N 1
ATOM 897 C CA . ILE A 1 116 ? -18.511 -2.737 19.269 1.00 94.44 116 ILE A CA 1
ATOM 898 C C . ILE A 1 116 ? -17.828 -2.002 20.433 1.00 94.44 116 ILE A C 1
ATOM 900 O O . ILE A 1 116 ? -18.421 -1.868 21.502 1.00 94.44 116 ILE A O 1
ATOM 904 N N . SER A 1 117 ? -16.623 -1.459 20.232 1.00 91.81 117 SER A N 1
ATOM 905 C CA . SER A 1 117 ? -15.876 -0.719 21.266 1.00 91.81 117 SER A CA 1
ATOM 906 C C . SER A 1 117 ? -16.567 0.573 21.726 1.00 91.81 117 SER A C 1
ATOM 908 O O . SER A 1 117 ? -16.336 1.047 22.843 1.00 91.81 117 SER A O 1
ATOM 910 N N . MET A 1 118 ? -17.422 1.153 20.877 1.00 91.44 118 MET A N 1
ATOM 911 C CA . MET A 1 118 ? -18.212 2.340 21.205 1.00 91.44 118 MET A CA 1
ATOM 912 C C . MET A 1 118 ? -19.466 1.993 22.013 1.00 91.44 118 MET A C 1
ATOM 914 O O . MET A 1 118 ? -19.859 2.775 22.882 1.00 91.44 118 MET A O 1
ATOM 918 N N . ILE A 1 119 ? -20.071 0.830 21.757 1.00 93.12 119 ILE A N 1
ATOM 919 C CA . ILE A 1 119 ? -21.242 0.325 22.489 1.00 93.12 119 ILE A CA 1
ATOM 920 C C . ILE A 1 119 ? -20.818 -0.225 23.856 1.00 93.12 119 ILE A C 1
ATOM 922 O O . ILE A 1 119 ? -21.380 0.142 24.891 1.00 93.12 119 ILE A O 1
ATOM 926 N N . ILE A 1 120 ? -19.795 -1.081 23.875 1.00 90.62 120 ILE A N 1
ATOM 927 C CA . ILE A 1 120 ? -19.316 -1.752 25.081 1.00 90.62 120 ILE A CA 1
ATOM 928 C C . ILE A 1 120 ? 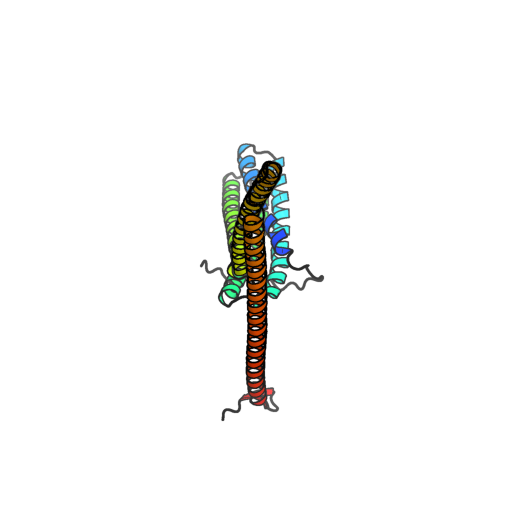-18.296 -0.854 25.781 1.00 90.62 120 ILE A C 1
ATOM 930 O O . ILE A 1 120 ? -17.151 -0.717 25.361 1.00 90.62 120 ILE A O 1
ATOM 934 N N . LYS A 1 121 ? -18.682 -0.273 26.920 1.00 81.38 121 LYS A N 1
ATOM 935 C CA . LYS A 1 121 ? -17.829 0.633 27.716 1.00 81.38 121 LYS A CA 1
ATOM 936 C C . LYS A 1 121 ? -16.722 -0.078 28.517 1.00 81.38 121 LYS A C 1
ATOM 938 O O . LYS A 1 121 ? -16.225 0.477 29.493 1.00 81.38 121 LYS A O 1
ATOM 943 N N . ALA A 1 122 ? -16.329 -1.288 28.127 1.00 88.12 122 ALA A N 1
ATOM 944 C CA . ALA A 1 122 ? -15.298 -2.060 28.810 1.00 88.12 122 ALA A CA 1
ATOM 945 C C . ALA A 1 122 ? -13.898 -1.640 28.339 1.00 88.12 122 ALA A C 1
ATOM 947 O O . ALA A 1 122 ? -13.593 -1.681 27.146 1.00 88.12 122 ALA A O 1
ATOM 948 N N . SER A 1 123 ? -13.019 -1.290 29.282 1.00 86.75 123 SER A N 1
ATOM 949 C CA . SER A 1 123 ? -11.634 -0.889 28.987 1.00 86.75 123 SER A CA 1
ATOM 950 C C . SER A 1 123 ? -10.856 -1.964 28.224 1.00 86.75 123 SER A C 1
ATOM 952 O O . SER A 1 123 ? -10.052 -1.632 27.358 1.00 86.75 123 SER A O 1
ATOM 954 N N . PHE A 1 124 ? -11.142 -3.244 28.488 1.00 90.50 124 PHE A N 1
ATOM 955 C CA . PHE A 1 124 ? -10.518 -4.368 27.790 1.00 90.50 124 PHE A CA 1
ATOM 956 C C . PHE A 1 124 ? -10.834 -4.386 26.285 1.00 90.50 124 PHE A C 1
ATOM 958 O O . PHE A 1 124 ? -9.936 -4.604 25.480 1.00 90.50 124 PHE A O 1
ATOM 965 N N . ILE A 1 125 ? -12.074 -4.077 25.884 1.00 91.38 125 ILE A N 1
ATOM 966 C CA . ILE A 1 125 ? -12.463 -4.033 24.463 1.00 91.38 125 ILE A CA 1
ATOM 967 C C . ILE A 1 125 ? -11.749 -2.892 23.736 1.00 91.38 125 ILE A C 1
ATOM 969 O O . ILE A 1 125 ? -11.322 -3.057 22.598 1.00 91.38 125 ILE A O 1
ATOM 973 N N . ARG A 1 126 ? -11.567 -1.744 24.401 1.00 89.06 126 ARG A N 1
ATOM 974 C CA . ARG A 1 126 ? -10.798 -0.622 23.838 1.00 89.06 126 ARG A CA 1
ATOM 975 C C . ARG A 1 126 ? -9.327 -0.972 23.662 1.00 89.06 126 ARG A C 1
ATOM 977 O O . ARG A 1 126 ? -8.756 -0.666 22.623 1.00 89.06 126 ARG A O 1
ATOM 984 N N . PHE A 1 127 ? -8.733 -1.627 24.657 1.00 91.88 127 PHE A N 1
ATOM 985 C CA . PHE A 1 127 ? -7.361 -2.117 24.561 1.00 91.88 127 PHE A CA 1
ATOM 986 C C . PHE A 1 127 ? -7.201 -3.109 23.401 1.00 91.88 127 PHE A C 1
ATOM 988 O O . PHE A 1 127 ? -6.301 -2.949 22.582 1.00 91.88 127 PHE A O 1
ATOM 995 N N . LEU A 1 128 ? -8.118 -4.075 23.280 1.00 94.19 128 LEU A N 1
ATOM 996 C CA . LEU A 1 128 ? -8.106 -5.051 22.192 1.00 94.19 128 LEU A CA 1
ATOM 997 C C . LEU A 1 128 ? -8.262 -4.382 20.819 1.00 94.19 128 LEU A C 1
ATOM 999 O O . LEU A 1 128 ? -7.546 -4.731 19.887 1.00 94.19 128 LEU A O 1
ATOM 1003 N N . PHE A 1 129 ? -9.146 -3.388 20.704 1.00 95.19 129 PHE A N 1
ATOM 1004 C CA . PHE A 1 129 ? -9.299 -2.603 19.481 1.00 95.19 129 PHE A CA 1
ATOM 1005 C C . PHE A 1 129 ? -7.999 -1.881 19.089 1.00 95.19 129 PHE A C 1
ATOM 1007 O O . PHE A 1 129 ? -7.607 -1.935 17.928 1.00 95.19 129 PHE A O 1
ATOM 1014 N N . ILE A 1 130 ? -7.298 -1.258 20.044 1.00 95.06 130 ILE A N 1
ATOM 1015 C CA . ILE A 1 130 ? -6.005 -0.607 19.776 1.00 95.06 130 ILE A CA 1
ATOM 1016 C C . ILE A 1 130 ? -4.960 -1.630 19.322 1.00 95.06 130 ILE A C 1
ATOM 1018 O O . ILE A 1 130 ? -4.223 -1.362 18.378 1.00 95.06 130 ILE A O 1
ATOM 1022 N N . LEU A 1 131 ? -4.909 -2.807 19.948 1.00 96.06 131 LEU A N 1
ATOM 1023 C CA . LEU A 1 131 ? -3.984 -3.872 19.554 1.00 96.06 131 LEU A CA 1
ATOM 1024 C C . LEU A 1 131 ? -4.260 -4.343 18.117 1.00 96.06 131 LEU A C 1
ATOM 1026 O O . LEU A 1 131 ? -3.335 -4.428 17.311 1.00 96.06 131 LEU A O 1
ATOM 1030 N N . LEU A 1 132 ? -5.531 -4.568 17.771 1.00 96.94 132 LEU A N 1
ATOM 1031 C CA . LEU A 1 132 ? -5.944 -4.904 16.406 1.00 96.94 132 LEU A CA 1
ATOM 1032 C C . LEU A 1 132 ? -5.579 -3.798 15.409 1.00 96.94 132 LEU A C 1
ATOM 1034 O O . LEU A 1 132 ? -5.090 -4.097 14.325 1.00 96.94 132 LEU A O 1
ATOM 1038 N N . LEU A 1 133 ? -5.763 -2.530 15.781 1.00 97.75 133 LEU A N 1
ATOM 1039 C CA . LEU A 1 133 ? -5.408 -1.382 14.949 1.00 97.75 133 LEU A CA 1
ATOM 1040 C C . LEU A 1 133 ? -3.894 -1.281 14.709 1.00 97.75 133 LEU A C 1
ATOM 1042 O O . LEU A 1 133 ? -3.481 -0.986 13.589 1.00 97.75 133 LEU A O 1
ATOM 1046 N N . ILE A 1 134 ? -3.066 -1.567 15.719 1.00 97.94 134 ILE A N 1
ATOM 1047 C CA . ILE A 1 134 ? -1.604 -1.643 15.565 1.00 97.94 134 ILE A CA 1
ATOM 1048 C C . ILE A 1 134 ? -1.235 -2.769 14.595 1.00 97.94 134 ILE A C 1
ATOM 1050 O O . ILE A 1 134 ? -0.472 -2.539 13.659 1.00 97.94 134 ILE A O 1
ATOM 1054 N N . GLY A 1 135 ? -1.801 -3.966 14.782 1.00 97.88 135 GLY A N 1
ATOM 1055 C CA . GLY A 1 135 ? -1.559 -5.104 13.892 1.00 97.88 135 GLY A CA 1
ATOM 1056 C C . GLY A 1 135 ? -1.973 -4.809 12.448 1.00 97.88 135 GLY A C 1
ATOM 1057 O O . GLY A 1 135 ? -1.202 -5.049 11.523 1.00 97.88 135 GLY A O 1
ATOM 1058 N N . PHE A 1 136 ? -3.149 -4.206 12.263 1.00 98.06 136 PHE A N 1
ATOM 1059 C CA . PHE A 1 136 ? -3.640 -3.773 10.957 1.00 98.06 136 PHE A CA 1
ATOM 1060 C C . PHE A 1 136 ? -2.716 -2.729 10.315 1.00 98.06 136 PHE A C 1
ATOM 1062 O O . PHE A 1 136 ? -2.372 -2.855 9.145 1.00 98.06 136 PHE A O 1
ATOM 1069 N N . THR A 1 137 ? -2.253 -1.743 11.090 1.00 98.06 137 THR A N 1
ATOM 1070 C CA . THR A 1 137 ? -1.301 -0.724 10.615 1.00 98.06 137 THR A CA 1
ATOM 1071 C C . THR A 1 137 ? 0.012 -1.366 10.158 1.00 98.06 137 THR A C 1
ATOM 1073 O O . THR A 1 137 ? 0.525 -1.040 9.088 1.00 98.06 137 THR A O 1
ATOM 1076 N N . GLY A 1 138 ? 0.534 -2.327 10.926 1.00 97.75 138 GLY A N 1
ATOM 1077 C CA . GLY A 1 138 ? 1.713 -3.105 10.543 1.00 97.75 138 GLY A CA 1
ATOM 1078 C C . GLY A 1 138 ? 1.509 -3.875 9.236 1.00 97.75 138 GLY A C 1
ATOM 1079 O O . GLY A 1 138 ? 2.364 -3.813 8.356 1.00 97.75 138 GLY A O 1
ATOM 1080 N N . ALA A 1 139 ? 0.354 -4.525 9.069 1.00 96.94 139 ALA A N 1
ATOM 1081 C CA . ALA A 1 139 ? 0.006 -5.225 7.834 1.00 96.94 139 ALA A CA 1
ATOM 1082 C C . ALA A 1 139 ? -0.078 -4.273 6.628 1.00 96.94 139 ALA A C 1
ATOM 1084 O O . ALA A 1 139 ? 0.471 -4.583 5.576 1.00 96.94 139 ALA A O 1
ATOM 1085 N N . THR A 1 140 ? -0.684 -3.086 6.777 1.00 97.12 140 THR A N 1
ATOM 1086 C CA . THR A 1 140 ? -0.739 -2.084 5.694 1.00 97.12 140 THR A CA 1
ATOM 1087 C C . THR A 1 140 ? 0.632 -1.527 5.320 1.00 97.12 140 THR A C 1
ATOM 1089 O O . THR A 1 140 ? 0.900 -1.304 4.143 1.00 97.12 140 THR A O 1
ATOM 1092 N N . LEU A 1 141 ? 1.527 -1.334 6.295 1.00 97.00 141 LEU A N 1
ATOM 1093 C CA . LEU A 1 141 ? 2.902 -0.904 6.027 1.00 97.00 141 LEU A CA 1
ATOM 1094 C C . LEU A 1 141 ? 3.691 -1.990 5.290 1.00 97.00 141 LEU A C 1
ATOM 1096 O O . LEU A 1 141 ? 4.413 -1.692 4.342 1.00 97.00 141 LEU A O 1
ATOM 1100 N N . TYR A 1 142 ? 3.520 -3.248 5.697 1.00 96.12 142 TYR A N 1
ATOM 1101 C CA . TYR A 1 142 ? 4.132 -4.390 5.027 1.00 96.12 142 TYR A CA 1
ATOM 1102 C C . TYR A 1 142 ? 3.615 -4.552 3.586 1.00 96.12 142 TYR A C 1
ATOM 1104 O O . TYR A 1 142 ? 4.424 -4.673 2.670 1.00 96.12 142 TYR A O 1
ATOM 1112 N N . GLN A 1 143 ? 2.301 -4.420 3.360 1.00 94.88 143 GLN A N 1
ATOM 1113 C CA . GLN A 1 143 ? 1.705 -4.374 2.016 1.00 94.88 143 GLN A CA 1
ATOM 1114 C C . GLN A 1 143 ? 2.332 -3.266 1.160 1.00 94.88 143 GLN A C 1
ATOM 1116 O O . GLN A 1 143 ? 2.652 -3.490 -0.003 1.00 94.88 143 GLN A O 1
ATOM 1121 N N . GLY A 1 144 ? 2.518 -2.069 1.728 1.00 93.75 144 GLY A N 1
ATOM 1122 C CA . GLY A 1 144 ? 3.160 -0.953 1.033 1.00 93.75 144 GLY A CA 1
ATOM 1123 C C . GLY A 1 144 ? 4.599 -1.265 0.616 1.00 93.75 144 GLY A C 1
ATOM 1124 O O . GLY A 1 144 ? 4.995 -0.936 -0.500 1.00 93.75 144 GLY A O 1
ATOM 1125 N N . LYS A 1 145 ? 5.360 -1.954 1.476 1.00 93.88 145 LYS A N 1
ATOM 1126 C CA . LYS A 1 145 ? 6.717 -2.421 1.163 1.00 93.88 145 LYS A CA 1
ATOM 1127 C C . LYS A 1 145 ? 6.717 -3.418 0.001 1.00 93.88 145 LYS A C 1
ATOM 1129 O O . LYS A 1 145 ? 7.468 -3.218 -0.947 1.00 93.88 145 LYS A O 1
ATOM 1134 N N . GLU A 1 146 ? 5.873 -4.451 0.051 1.00 92.19 146 GLU A N 1
ATOM 1135 C CA . GLU A 1 146 ? 5.766 -5.443 -1.034 1.00 92.19 146 GLU A CA 1
ATOM 1136 C C . GLU A 1 146 ? 5.324 -4.800 -2.354 1.00 92.19 146 GLU A C 1
ATOM 1138 O O . GLU A 1 146 ? 5.877 -5.106 -3.405 1.00 92.19 146 GLU A O 1
ATOM 1143 N N . GLY A 1 147 ? 4.377 -3.857 -2.306 1.00 90.44 147 GLY A N 1
ATOM 1144 C CA . GLY A 1 147 ? 3.950 -3.108 -3.490 1.00 90.44 147 GLY A CA 1
ATOM 1145 C C . GLY A 1 147 ? 5.081 -2.271 -4.092 1.00 90.44 147 GLY A C 1
ATOM 1146 O O . GLY A 1 147 ? 5.242 -2.231 -5.309 1.00 90.44 147 GLY A O 1
ATOM 1147 N N . GLY A 1 148 ? 5.908 -1.651 -3.247 1.00 88.56 148 GLY A N 1
ATOM 1148 C CA . GLY A 1 148 ? 7.123 -0.968 -3.685 1.00 88.56 148 GLY A CA 1
ATOM 1149 C C . GLY A 1 148 ? 8.114 -1.925 -4.348 1.00 88.56 148 GLY A C 1
ATOM 1150 O O . GLY A 1 148 ? 8.592 -1.643 -5.442 1.00 88.56 148 GLY A O 1
ATOM 1151 N N . GLU A 1 149 ? 8.390 -3.078 -3.736 1.00 88.56 149 GLU A N 1
ATOM 1152 C CA . GLU A 1 149 ? 9.287 -4.087 -4.314 1.00 88.56 149 GLU A CA 1
ATOM 1153 C C . GLU A 1 149 ? 8.770 -4.608 -5.664 1.00 88.56 149 GLU A C 1
ATOM 1155 O O . GLU A 1 149 ? 9.559 -4.741 -6.597 1.00 88.56 149 GLU A O 1
ATOM 1160 N N . LEU A 1 150 ? 7.456 -4.799 -5.825 1.00 88.00 150 LEU A N 1
ATOM 1161 C CA . LEU A 1 150 ? 6.854 -5.164 -7.112 1.00 88.00 150 LEU A CA 1
ATOM 1162 C C . LEU A 1 150 ? 7.165 -4.166 -8.223 1.00 88.00 150 LEU A C 1
ATOM 1164 O O . LEU A 1 150 ? 7.520 -4.569 -9.329 1.00 88.00 150 LEU A O 1
ATOM 1168 N N . VAL A 1 151 ? 7.080 -2.874 -7.921 1.00 85.38 151 VAL A N 1
ATOM 1169 C CA . VAL A 1 151 ? 7.348 -1.810 -8.891 1.00 85.38 151 VAL A CA 1
ATOM 1170 C C . VAL A 1 151 ? 8.849 -1.652 -9.138 1.00 85.38 151 VAL A C 1
ATOM 1172 O O . VAL A 1 151 ? 9.281 -1.642 -10.286 1.00 85.38 151 VAL A O 1
ATOM 1175 N N . TYR A 1 152 ? 9.663 -1.561 -8.087 1.00 82.50 152 TYR A N 1
ATOM 1176 C CA . TYR A 1 152 ? 11.085 -1.241 -8.224 1.00 82.50 152 TYR A CA 1
ATOM 1177 C C . TYR A 1 152 ? 11.942 -2.434 -8.649 1.00 82.50 152 TYR A C 1
ATOM 1179 O O . TYR A 1 152 ? 12.865 -2.259 -9.438 1.00 82.50 152 TYR A O 1
ATOM 1187 N N . LYS A 1 153 ? 11.655 -3.641 -8.149 1.00 82.31 153 LYS A N 1
ATOM 1188 C CA . LYS A 1 153 ? 12.466 -4.839 -8.419 1.00 82.31 153 LYS A CA 1
ATOM 1189 C C . LYS A 1 153 ? 12.018 -5.573 -9.678 1.00 82.31 153 LYS A C 1
ATOM 1191 O O . LYS A 1 153 ? 12.863 -6.069 -10.417 1.00 82.31 153 LYS A O 1
ATOM 1196 N N . TYR A 1 154 ? 10.707 -5.666 -9.905 1.00 80.25 154 TYR A N 1
ATOM 1197 C CA . TYR A 1 154 ? 10.149 -6.479 -10.991 1.00 80.25 154 TYR A CA 1
ATOM 1198 C C . TYR A 1 154 ? 9.408 -5.673 -12.059 1.00 80.25 154 TYR A C 1
ATOM 1200 O O . TYR A 1 154 ? 9.157 -6.207 -13.139 1.00 80.25 154 TYR A O 1
ATOM 1208 N N . GLY A 1 155 ? 9.074 -4.406 -11.796 1.00 70.31 155 GLY A N 1
ATOM 1209 C CA . GLY A 1 155 ? 8.429 -3.536 -12.770 1.00 70.31 155 GLY A CA 1
ATOM 1210 C C . GLY A 1 155 ? 9.302 -3.379 -14.010 1.00 70.31 155 GLY A C 1
ATOM 1211 O O . GLY A 1 155 ? 10.498 -3.086 -13.912 1.00 70.31 155 GLY A O 1
ATOM 1212 N N . SER A 1 156 ? 8.708 -3.599 -15.186 1.00 53.84 156 SER A N 1
ATOM 1213 C CA . SER A 1 156 ? 9.415 -3.507 -16.462 1.00 53.84 156 SER A CA 1
ATOM 1214 C C . SER A 1 156 ? 10.137 -2.157 -16.569 1.00 53.84 156 SER A C 1
ATOM 1216 O O . SER A 1 156 ? 9.498 -1.111 -16.641 1.00 53.84 156 SER A O 1
ATOM 1218 N N . ASN A 1 157 ? 11.472 -2.198 -16.600 1.00 51.88 157 ASN A N 1
ATOM 1219 C CA . ASN A 1 157 ? 12.382 -1.067 -16.813 1.00 51.88 157 ASN A CA 1
ATOM 1220 C C . ASN A 1 157 ? 12.525 -0.006 -15.700 1.00 51.88 157 ASN A C 1
ATOM 1222 O O . ASN A 1 157 ? 13.028 1.066 -16.007 1.00 51.88 157 ASN A O 1
ATOM 1226 N N . ILE A 1 158 ? 12.184 -0.244 -14.427 1.00 56.50 158 ILE A N 1
ATOM 1227 C CA . ILE A 1 158 ? 12.423 0.788 -13.386 1.00 56.50 158 ILE A CA 1
ATOM 1228 C C . ILE A 1 158 ? 13.826 0.691 -12.772 1.00 56.50 158 ILE A C 1
ATOM 1230 O O . ILE A 1 158 ? 14.536 1.691 -12.771 1.00 56.50 158 ILE A O 1
ATOM 1234 N N . ALA A 1 159 ? 14.270 -0.489 -12.321 1.00 51.88 159 ALA A N 1
ATOM 1235 C CA . ALA A 1 159 ? 15.619 -0.641 -11.757 1.00 51.88 159 ALA A CA 1
ATOM 1236 C C . ALA A 1 159 ? 16.746 -0.240 -12.737 1.00 51.88 159 ALA A C 1
ATOM 1238 O O . ALA A 1 159 ? 17.567 0.592 -12.364 1.00 51.88 159 ALA A O 1
ATOM 1239 N N . PRO A 1 160 ? 16.755 -0.691 -14.011 1.00 49.59 160 PRO A N 1
ATOM 1240 C CA . PRO A 1 160 ? 17.808 -0.293 -14.946 1.00 49.59 160 PRO A CA 1
ATOM 1241 C C . PRO A 1 160 ? 17.776 1.202 -15.292 1.00 49.59 160 PRO A C 1
ATOM 1243 O O . PRO A 1 160 ? 18.811 1.782 -15.581 1.00 49.59 160 PRO A O 1
ATOM 1246 N N . VAL A 1 161 ? 16.597 1.840 -15.293 1.00 55.06 161 VAL A N 1
ATOM 1247 C CA . VAL A 1 161 ? 16.462 3.274 -15.610 1.00 55.06 161 VAL A CA 1
ATOM 1248 C C . VAL A 1 161 ? 16.823 4.153 -14.410 1.00 55.06 161 VAL A C 1
ATOM 1250 O O . VAL A 1 161 ? 17.307 5.262 -14.612 1.00 55.06 161 VAL A O 1
ATOM 1253 N N . ALA A 1 162 ? 16.627 3.669 -13.180 1.00 54.88 162 ALA A N 1
ATOM 1254 C CA . ALA A 1 162 ? 17.111 4.336 -11.975 1.00 54.88 162 ALA A CA 1
ATOM 1255 C C . ALA A 1 162 ? 18.647 4.357 -11.935 1.00 54.88 162 ALA A C 1
ATOM 1257 O O . ALA A 1 162 ? 19.218 5.431 -11.764 1.00 54.88 162 ALA A O 1
ATOM 1258 N N . ASP A 1 163 ? 19.290 3.216 -12.211 1.00 58.59 163 ASP A N 1
ATOM 1259 C CA . ASP A 1 163 ? 20.754 3.108 -12.286 1.00 58.59 163 ASP A CA 1
ATOM 1260 C C . ASP A 1 163 ? 21.324 3.993 -13.413 1.00 58.59 163 ASP A C 1
ATOM 1262 O O . ASP A 1 163 ? 22.274 4.745 -13.210 1.00 58.59 163 ASP A O 1
ATOM 1266 N N . LEU A 1 164 ? 20.686 3.991 -14.592 1.00 56.56 164 LEU A N 1
ATOM 1267 C CA . LEU A 1 164 ? 21.054 4.886 -15.698 1.00 56.56 164 LEU A CA 1
ATOM 1268 C C . LEU A 1 164 ? 20.835 6.370 -15.359 1.00 56.56 164 LEU A C 1
ATOM 1270 O O . LEU A 1 164 ? 21.520 7.228 -15.904 1.00 56.56 164 LEU A O 1
ATOM 1274 N N . GLY A 1 165 ? 19.864 6.694 -14.503 1.00 59.44 165 GLY A N 1
ATOM 1275 C CA . GLY A 1 165 ? 19.597 8.063 -14.066 1.00 59.44 165 GLY A CA 1
ATOM 1276 C C . GLY A 1 165 ? 20.694 8.617 -13.158 1.00 59.44 165 GLY A C 1
ATOM 1277 O O . GLY A 1 165 ? 21.054 9.785 -13.301 1.00 59.44 165 GLY A O 1
ATOM 1278 N N . GLU A 1 166 ? 21.235 7.781 -12.270 1.00 67.75 166 GLU A N 1
ATOM 1279 C CA . GLU A 1 166 ? 22.388 8.110 -11.422 1.00 67.75 166 GLU A CA 1
ATOM 1280 C C . GLU A 1 166 ? 23.644 8.302 -12.285 1.00 67.75 166 GLU A C 1
ATOM 1282 O O . GLU A 1 166 ? 24.256 9.365 -12.242 1.00 67.75 166 GLU A O 1
ATOM 1287 N N . GLU A 1 167 ? 23.924 7.368 -13.200 1.00 66.44 167 GLU A N 1
ATOM 1288 C CA . GLU A 1 167 ? 25.069 7.458 -14.121 1.00 66.44 167 GLU A CA 1
ATOM 1289 C C . GLU A 1 167 ? 24.992 8.694 -15.042 1.00 66.44 167 GLU A C 1
ATOM 1291 O O . GLU A 1 167 ? 25.992 9.367 -15.286 1.00 66.44 167 GLU A O 1
ATOM 1296 N N . VAL A 1 168 ? 23.796 9.056 -15.526 1.00 66.94 168 VAL A N 1
ATOM 1297 C CA . VAL A 1 168 ? 23.588 10.284 -16.316 1.00 66.94 168 VAL A CA 1
ATOM 1298 C C . VAL A 1 168 ? 23.767 11.548 -15.472 1.00 66.94 168 VAL A C 1
ATOM 1300 O O . VAL A 1 168 ? 24.221 12.561 -16.006 1.00 66.94 168 VAL A O 1
ATOM 1303 N N . SER A 1 169 ? 23.410 11.519 -14.186 1.00 73.12 169 SER A N 1
ATOM 1304 C CA . SER A 1 169 ? 23.629 12.647 -13.276 1.00 73.12 169 SER A CA 1
ATOM 1305 C C . SER A 1 169 ? 25.119 12.863 -13.028 1.00 73.12 169 SER A C 1
ATOM 1307 O O . SER A 1 169 ? 25.598 13.982 -13.203 1.00 73.12 169 SER A O 1
ATOM 1309 N N . ASP A 1 170 ? 25.849 11.791 -12.724 1.00 80.12 170 ASP A N 1
ATOM 1310 C CA . ASP A 1 170 ? 27.293 11.825 -12.477 1.00 80.12 170 ASP A CA 1
ATOM 1311 C C . ASP A 1 170 ? 28.057 12.317 -13.716 1.00 80.12 170 ASP A C 1
ATOM 1313 O O . ASP A 1 170 ? 28.879 13.230 -13.633 1.00 80.12 170 ASP A O 1
ATOM 1317 N N . LEU A 1 171 ? 27.717 11.795 -14.902 1.00 70.62 171 LEU A N 1
ATOM 1318 C CA . LEU A 1 171 ? 28.305 12.244 -16.170 1.00 70.62 171 LEU A CA 1
ATOM 1319 C C . LEU A 1 171 ? 28.000 13.716 -16.475 1.00 70.62 171 LEU A C 1
ATOM 1321 O O . LEU A 1 171 ? 28.798 14.403 -17.116 1.00 70.62 171 LEU A O 1
ATOM 1325 N N . LYS A 1 172 ? 26.834 14.212 -16.048 1.00 71.56 172 LYS A N 1
ATOM 1326 C CA . LYS A 1 172 ? 26.451 15.610 -16.244 1.00 71.56 172 LYS A CA 1
ATOM 1327 C C . LYS A 1 172 ? 27.207 16.540 -15.296 1.00 71.56 172 LYS A C 1
ATOM 1329 O O . LYS A 1 172 ? 27.625 17.606 -15.740 1.00 71.56 172 LYS A O 1
ATOM 1334 N N . GLU A 1 173 ? 27.411 16.142 -14.042 1.00 81.19 173 GLU A N 1
ATOM 1335 C CA . GLU A 1 173 ? 28.264 16.877 -13.100 1.00 81.19 173 GLU A CA 1
ATOM 1336 C C . GLU A 1 173 ? 29.720 16.924 -13.593 1.00 81.19 173 GLU A C 1
ATOM 1338 O O . GLU A 1 173 ? 30.319 17.999 -13.620 1.00 81.19 173 GLU A O 1
ATOM 1343 N N . GLU A 1 174 ? 30.256 15.808 -14.100 1.00 75.69 174 GLU A N 1
ATOM 1344 C CA . GLU A 1 174 ? 31.610 15.751 -14.676 1.00 75.69 174 GLU A CA 1
ATOM 1345 C C . GLU A 1 174 ? 31.747 16.639 -15.931 1.00 75.69 174 GLU A C 1
ATOM 1347 O O . GLU A 1 174 ? 32.757 17.327 -16.122 1.00 75.69 174 GLU A O 1
ATOM 1352 N N . MET A 1 175 ? 30.709 16.693 -16.776 1.00 64.88 175 MET A N 1
ATOM 1353 C CA . MET A 1 175 ? 30.648 17.631 -17.902 1.00 64.88 175 MET A CA 1
ATOM 1354 C C . MET A 1 175 ? 30.620 19.098 -17.451 1.00 64.88 175 MET A C 1
ATOM 1356 O O . MET A 1 175 ? 31.334 19.917 -18.031 1.00 64.88 175 MET A O 1
ATOM 1360 N N . GLU A 1 176 ? 29.811 19.445 -16.446 1.00 76.38 176 GLU A N 1
ATOM 1361 C CA . GLU A 1 176 ? 29.703 20.820 -15.938 1.00 76.38 176 GLU A CA 1
ATOM 1362 C C . GLU A 1 176 ? 31.016 21.289 -15.283 1.00 76.38 176 GLU A C 1
ATOM 1364 O O . GLU A 1 176 ? 31.447 22.421 -15.524 1.00 76.38 176 GLU A O 1
ATOM 1369 N N . GLU A 1 177 ? 31.713 20.418 -14.542 1.00 77.25 177 GLU A N 1
ATOM 1370 C CA . GLU A 1 177 ? 33.057 20.709 -14.025 1.00 77.25 177 GLU A CA 1
ATOM 1371 C C . GLU A 1 177 ? 34.078 20.921 -15.153 1.00 77.25 177 GLU A C 1
ATOM 1373 O O . GLU A 1 177 ? 34.870 21.870 -15.105 1.00 77.25 177 GLU A O 1
ATOM 1378 N N . SER A 1 178 ? 34.048 20.083 -16.197 1.00 67.50 178 SER A N 1
ATOM 1379 C CA . SER A 1 178 ? 34.955 20.220 -17.343 1.00 67.50 178 SER A CA 1
ATOM 1380 C C . SER A 1 178 ? 34.701 21.507 -18.136 1.00 67.50 178 SER A C 1
ATOM 1382 O O . SER A 1 178 ? 35.650 22.178 -18.555 1.00 67.50 178 SER A O 1
ATOM 1384 N N . ASP A 1 179 ? 33.439 21.901 -18.314 1.00 71.25 179 ASP A N 1
ATOM 1385 C CA . ASP A 1 179 ? 33.063 23.141 -18.997 1.00 71.25 179 ASP A CA 1
ATOM 1386 C C . ASP A 1 179 ? 33.495 24.388 -18.212 1.00 71.25 179 ASP A C 1
ATOM 1388 O O . ASP A 1 179 ? 34.034 25.332 -18.803 1.00 71.25 179 ASP A O 1
ATOM 1392 N N . GLU A 1 180 ? 33.341 24.394 -16.884 1.00 75.62 180 GLU A N 1
ATOM 1393 C CA . GLU A 1 180 ? 33.857 25.462 -16.017 1.00 75.62 180 GLU A CA 1
ATOM 1394 C C . GLU A 1 180 ? 35.396 25.528 -16.058 1.00 75.62 180 GLU A C 1
ATOM 1396 O O . GLU A 1 180 ? 35.967 26.617 -16.210 1.00 75.62 180 GLU A O 1
ATOM 1401 N N . GLU A 1 181 ? 36.091 24.384 -16.024 1.00 71.25 181 GLU A N 1
ATOM 1402 C CA . GLU A 1 181 ? 37.554 24.329 -16.135 1.00 71.25 181 GLU A CA 1
ATOM 1403 C C . GLU A 1 181 ? 38.041 24.854 -17.499 1.00 71.25 181 GLU A C 1
ATOM 1405 O O . GLU A 1 181 ? 38.983 25.653 -17.583 1.00 71.25 181 GLU A O 1
ATOM 1410 N N . ASN A 1 182 ? 37.375 24.458 -18.584 1.00 67.00 182 ASN A N 1
ATOM 1411 C CA . ASN A 1 182 ? 37.693 24.905 -19.938 1.00 67.00 182 ASN A CA 1
ATOM 1412 C C . ASN A 1 182 ? 37.423 26.402 -20.114 1.00 67.00 182 ASN A C 1
ATOM 1414 O O . ASN A 1 182 ? 38.243 27.112 -20.698 1.00 67.00 182 ASN A O 1
ATOM 1418 N N . LYS A 1 183 ? 36.333 26.922 -19.548 1.00 72.44 183 LYS A N 1
ATOM 1419 C CA . LYS A 1 183 ? 36.003 28.352 -19.564 1.00 72.44 183 LYS A CA 1
ATOM 1420 C C . LYS A 1 183 ? 36.998 29.182 -18.751 1.00 72.44 183 LYS A C 1
ATOM 1422 O O . LYS A 1 183 ? 37.400 30.258 -19.197 1.00 72.44 183 LYS A O 1
ATOM 1427 N N . ALA A 1 184 ? 37.465 28.674 -17.609 1.00 74.00 184 ALA A N 1
ATOM 1428 C CA . ALA A 1 184 ? 38.528 29.302 -16.826 1.00 74.00 184 ALA A CA 1
ATOM 1429 C C . ALA A 1 184 ? 39.867 29.328 -17.587 1.00 74.00 184 ALA A C 1
ATOM 1431 O O . ALA A 1 184 ? 40.556 30.354 -17.597 1.00 74.00 184 ALA A O 1
ATOM 1432 N N . LYS A 1 185 ? 40.216 28.238 -18.284 1.00 70.38 185 LYS A N 1
ATOM 1433 C CA . LYS A 1 185 ? 41.400 28.172 -19.159 1.00 70.38 185 LYS A CA 1
ATOM 1434 C C . LYS A 1 185 ? 41.289 29.137 -20.341 1.00 70.38 185 LYS A C 1
ATOM 1436 O O . LYS A 1 185 ? 42.253 29.848 -20.611 1.00 70.38 185 LYS A O 1
ATOM 1441 N N . ILE A 1 186 ? 40.129 29.217 -20.997 1.00 65.81 186 ILE A N 1
ATOM 1442 C CA . ILE A 1 186 ? 39.869 30.160 -22.098 1.00 65.81 186 ILE A CA 1
ATOM 1443 C C . ILE A 1 186 ? 40.017 31.597 -21.607 1.00 65.81 186 ILE A C 1
ATOM 1445 O O . ILE A 1 186 ? 40.775 32.353 -22.201 1.00 65.81 186 ILE A O 1
ATOM 1449 N N . LYS A 1 187 ? 39.410 31.953 -20.472 1.00 72.75 187 LYS A N 1
ATOM 1450 C CA . LYS A 1 187 ? 39.542 33.294 -19.892 1.00 72.75 187 LYS A CA 1
ATOM 1451 C C . LYS A 1 187 ? 40.993 33.628 -19.524 1.00 72.75 187 LYS A C 1
ATOM 1453 O O . LYS A 1 187 ? 41.469 34.720 -19.809 1.00 72.75 187 LYS A O 1
ATOM 1458 N N . SER A 1 188 ? 41.736 32.669 -18.961 1.00 73.44 188 SER A N 1
ATOM 1459 C CA . SER A 1 188 ? 43.171 32.836 -18.687 1.00 73.44 188 SER A CA 1
ATOM 1460 C C . SER A 1 188 ? 43.992 33.041 -19.965 1.00 73.44 188 SER A C 1
ATOM 1462 O O . SER A 1 188 ? 44.954 33.811 -19.964 1.00 73.44 188 SER A O 1
ATOM 1464 N N . LEU A 1 189 ? 43.633 32.361 -21.056 1.00 68.19 189 LEU A N 1
ATOM 1465 C CA . LEU A 1 189 ? 44.264 32.536 -22.363 1.00 68.19 189 LEU A CA 1
ATOM 1466 C C . LEU A 1 189 ? 43.896 33.884 -22.990 1.00 68.19 189 LEU A C 1
ATOM 1468 O O . LEU A 1 189 ? 44.786 34.557 -23.497 1.00 68.19 189 LEU A O 1
ATOM 1472 N N . GLU A 1 190 ? 42.641 34.319 -22.897 1.00 68.81 190 GLU A N 1
ATOM 1473 C CA . GLU A 1 190 ? 42.178 35.634 -23.357 1.00 68.81 190 GLU A CA 1
ATOM 1474 C C . GLU A 1 190 ? 42.871 36.777 -22.603 1.00 68.81 190 GLU A C 1
ATOM 1476 O O . GLU A 1 190 ? 43.374 37.708 -23.232 1.00 68.81 190 GLU A O 1
ATOM 1481 N N . ASP A 1 191 ? 43.010 36.676 -21.278 1.00 71.62 191 ASP A N 1
ATOM 1482 C CA . ASP A 1 191 ? 43.729 37.658 -20.457 1.00 71.62 191 ASP A CA 1
ATOM 1483 C C . ASP A 1 191 ? 45.228 37.704 -20.807 1.00 71.62 191 ASP A C 1
ATOM 1485 O O . ASP A 1 191 ? 45.837 38.780 -20.876 1.00 71.62 191 ASP A O 1
ATOM 1489 N N . LYS A 1 192 ? 45.843 36.543 -21.082 1.00 71.62 192 LYS A N 1
ATOM 1490 C CA . LYS A 1 192 ? 47.230 36.459 -21.570 1.00 71.62 192 LYS A CA 1
ATOM 1491 C C . LYS A 1 192 ? 47.376 37.070 -22.961 1.00 71.62 192 LYS A C 1
ATOM 1493 O O . LYS A 1 192 ? 48.334 37.807 -23.176 1.00 71.62 192 LYS A O 1
ATOM 1498 N N . ILE A 1 193 ? 46.436 36.821 -23.874 1.00 66.62 193 ILE A N 1
ATOM 1499 C CA . ILE A 1 193 ? 46.412 37.419 -25.217 1.00 66.62 193 ILE A CA 1
ATOM 1500 C C . ILE A 1 193 ? 46.280 38.942 -25.106 1.00 66.62 193 ILE A C 1
ATOM 1502 O O . ILE A 1 193 ? 47.106 39.653 -25.668 1.00 66.62 193 ILE A O 1
ATOM 1506 N N . ALA A 1 194 ? 45.351 39.456 -24.297 1.00 70.81 194 ALA A N 1
ATOM 1507 C CA . ALA A 1 194 ? 45.169 40.894 -24.090 1.00 70.81 194 ALA A CA 1
ATOM 1508 C C . ALA A 1 194 ? 46.406 41.566 -23.461 1.00 70.81 194 ALA A C 1
ATOM 1510 O O . ALA A 1 194 ? 46.759 42.698 -23.803 1.00 70.81 194 ALA A O 1
ATOM 1511 N N . THR A 1 195 ? 47.102 40.867 -22.558 1.00 65.94 195 THR A N 1
ATOM 1512 C CA . THR A 1 195 ? 48.355 41.346 -21.951 1.00 65.94 195 THR A CA 1
ATOM 1513 C C . THR A 1 195 ? 49.498 41.362 -22.971 1.00 65.94 195 THR A C 1
ATOM 1515 O O . THR A 1 195 ? 50.240 42.341 -23.049 1.00 65.94 195 THR A O 1
ATOM 1518 N N . LEU A 1 196 ? 49.602 40.325 -23.808 1.00 57.59 196 LEU A N 1
ATOM 1519 C CA . LEU A 1 196 ? 50.590 40.228 -24.884 1.00 57.59 196 LEU A CA 1
ATOM 1520 C C . LEU A 1 196 ? 50.339 41.253 -25.997 1.00 57.59 196 LEU A C 1
ATOM 1522 O O . LEU A 1 196 ? 51.292 41.858 -26.474 1.00 57.59 196 LEU A O 1
ATOM 1526 N N . GLU A 1 197 ? 49.085 41.530 -26.359 1.00 57.00 197 GLU A N 1
ATOM 1527 C CA . GLU A 1 197 ? 48.702 42.593 -27.302 1.00 57.00 197 GLU A CA 1
ATOM 1528 C C . GLU A 1 197 ? 49.013 43.999 -26.764 1.00 57.00 197 GLU A C 1
ATOM 1530 O O . GLU A 1 197 ? 49.308 44.923 -27.528 1.00 57.00 197 GLU A O 1
ATOM 1535 N N . LYS A 1 198 ? 48.986 44.179 -25.439 1.00 58.34 198 LYS A N 1
ATOM 1536 C CA . LYS A 1 198 ? 49.368 45.437 -24.788 1.00 58.34 198 LYS A CA 1
ATOM 1537 C C . LYS A 1 198 ? 50.888 45.611 -24.742 1.00 58.34 198 LYS A C 1
ATOM 1539 O O . LYS A 1 198 ? 51.365 46.718 -24.978 1.00 58.34 198 LYS A O 1
ATOM 1544 N N . SER A 1 199 ? 51.635 44.527 -24.523 1.00 50.12 199 SER A N 1
ATOM 1545 C CA . SER A 1 199 ? 53.101 44.495 -24.642 1.00 50.12 199 SER A CA 1
ATOM 1546 C C . SER A 1 199 ? 53.592 44.562 -26.096 1.00 50.12 199 SER A C 1
ATOM 1548 O O . SER A 1 199 ? 54.675 45.070 -26.343 1.00 50.12 199 SER A O 1
ATOM 1550 N N . ALA A 1 200 ? 52.780 44.148 -27.072 1.00 44.53 200 ALA A N 1
ATOM 1551 C CA . ALA A 1 200 ? 53.055 44.215 -28.511 1.00 44.53 200 ALA A CA 1
ATOM 1552 C C . ALA A 1 200 ? 53.139 45.641 -29.087 1.00 44.53 200 ALA A C 1
ATOM 1554 O O . ALA A 1 200 ? 53.610 45.824 -30.212 1.00 44.53 200 ALA A O 1
ATOM 1555 N N . LYS A 1 201 ? 52.670 46.652 -28.341 1.00 48.31 201 LYS A N 1
ATOM 1556 C CA . LYS A 1 201 ? 52.792 48.070 -28.714 1.00 48.31 201 LYS A CA 1
ATOM 1557 C C . LYS A 1 201 ? 54.182 48.658 -28.451 1.00 48.31 201 LYS A C 1
ATOM 1559 O O . LYS A 1 201 ? 54.479 49.694 -29.036 1.00 48.31 201 LYS A O 1
ATOM 1564 N N . ASP A 1 202 ? 55.035 47.966 -27.696 1.00 44.56 202 ASP A N 1
ATOM 1565 C CA . ASP A 1 202 ? 56.462 48.269 -27.565 1.00 44.56 202 ASP A CA 1
ATOM 1566 C C . ASP A 1 202 ? 57.257 47.131 -28.226 1.00 44.56 202 ASP A C 1
ATOM 1568 O O . ASP A 1 202 ? 57.312 46.004 -27.746 1.00 44.56 202 ASP A O 1
ATOM 1572 N N . GLY A 1 203 ? 57.772 47.402 -29.426 1.00 47.91 203 GLY A N 1
ATOM 1573 C CA . GLY A 1 203 ? 58.128 46.386 -30.417 1.00 47.91 203 GLY A CA 1
ATOM 1574 C C . GLY A 1 203 ? 59.135 45.304 -29.997 1.00 47.91 203 GLY A C 1
ATOM 1575 O O . GLY A 1 203 ? 60.164 45.575 -29.385 1.00 47.91 203 GLY A O 1
ATOM 1576 N N . GLY A 1 204 ? 58.880 44.079 -30.480 1.00 44.59 204 GLY A N 1
ATOM 1577 C CA . GLY A 1 204 ? 59.859 42.989 -30.551 1.00 44.59 204 GLY A CA 1
ATOM 1578 C C . GLY A 1 204 ? 59.242 41.585 -30.612 1.00 44.59 204 GLY A C 1
ATOM 1579 O O . GLY A 1 204 ? 58.833 41.049 -29.596 1.00 44.59 204 GLY A O 1
ATOM 1580 N N . SER A 1 205 ? 59.259 40.963 -31.802 1.00 51.88 205 SER A N 1
ATOM 1581 C CA . SER A 1 205 ? 59.007 39.527 -32.076 1.00 51.88 205 SER A CA 1
ATOM 1582 C C . SER A 1 205 ? 57.577 38.970 -31.883 1.00 51.88 205 SER A C 1
ATOM 1584 O O . SER A 1 205 ? 57.349 38.029 -31.130 1.00 51.88 205 SER A O 1
ATOM 1586 N N . LEU A 1 206 ? 56.610 39.485 -32.654 1.00 46.47 206 LEU A N 1
ATOM 1587 C CA . LEU A 1 206 ? 55.197 39.045 -32.649 1.00 46.47 206 LEU A CA 1
ATOM 1588 C C . LEU A 1 206 ? 54.823 37.950 -33.659 1.00 46.47 206 LEU A C 1
ATOM 1590 O O . LEU A 1 206 ? 53.706 37.443 -33.628 1.00 46.47 206 LEU A O 1
ATOM 1594 N N . LYS A 1 207 ? 55.715 37.591 -34.587 1.00 51.69 207 LYS A N 1
ATOM 1595 C CA . LYS A 1 207 ? 55.348 36.690 -35.691 1.00 51.69 207 LYS A CA 1
ATOM 1596 C C . LYS A 1 207 ? 55.400 35.211 -35.289 1.00 51.69 207 LYS A C 1
ATOM 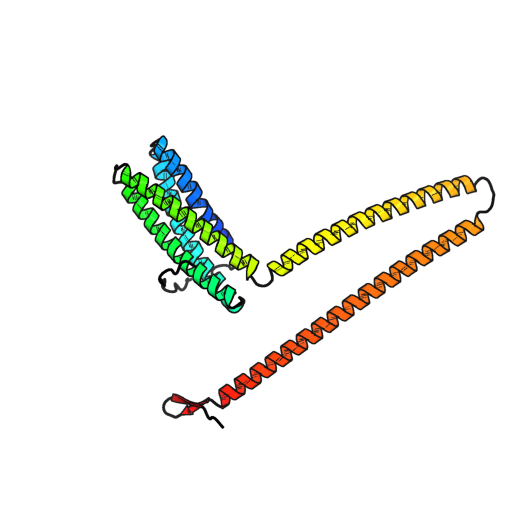1598 O O . LYS A 1 207 ? 54.453 34.490 -35.564 1.00 51.69 207 LYS A O 1
ATOM 1603 N N . SER A 1 208 ? 56.433 34.788 -34.553 1.00 52.66 208 SER A N 1
ATOM 1604 C CA . SER A 1 208 ? 56.582 33.379 -34.149 1.00 52.66 208 SER A CA 1
ATOM 1605 C C . SER A 1 208 ? 55.532 32.932 -33.127 1.00 52.66 208 SER A C 1
ATOM 1607 O O . SER A 1 208 ? 55.041 31.816 -33.215 1.00 52.66 208 SER A O 1
ATOM 1609 N N . ILE A 1 209 ? 55.136 33.815 -32.203 1.00 54.47 209 ILE A N 1
ATOM 1610 C CA . ILE A 1 209 ? 54.138 33.504 -31.166 1.00 54.47 209 ILE A CA 1
ATOM 1611 C C . ILE A 1 209 ? 52.730 33.407 -31.774 1.00 54.47 209 ILE A C 1
ATOM 1613 O O . ILE A 1 209 ? 51.959 32.534 -31.392 1.00 54.47 209 ILE A O 1
ATOM 1617 N N . ASN A 1 210 ? 52.398 34.257 -32.753 1.00 57.03 210 ASN A N 1
ATOM 1618 C CA . ASN A 1 210 ? 51.101 34.206 -33.437 1.00 57.03 210 ASN A CA 1
ATOM 1619 C C . ASN A 1 210 ? 50.953 32.947 -34.310 1.00 57.03 210 ASN A C 1
ATOM 1621 O O . ASN A 1 210 ? 49.869 32.367 -34.384 1.00 57.03 210 ASN A O 1
ATOM 1625 N N . ASP A 1 211 ? 52.042 32.507 -34.944 1.00 62.53 211 ASP A N 1
ATOM 1626 C CA . ASP A 1 211 ? 52.051 31.286 -35.752 1.00 62.53 211 ASP A CA 1
ATOM 1627 C C . ASP A 1 211 ? 51.940 30.027 -34.865 1.00 62.53 211 ASP A C 1
ATOM 1629 O O . ASP A 1 211 ? 51.211 29.094 -35.203 1.00 62.53 211 ASP A O 1
ATOM 1633 N N . GLU A 1 212 ? 52.564 30.028 -33.682 1.00 65.69 212 GLU A N 1
ATOM 1634 C CA . GLU A 1 212 ? 52.473 28.924 -32.717 1.00 65.69 212 GLU A CA 1
ATOM 1635 C C . GLU A 1 212 ? 51.094 28.839 -32.037 1.00 65.69 212 GLU A C 1
ATOM 1637 O O . GLU A 1 212 ? 50.540 27.748 -31.887 1.00 65.69 212 GLU A O 1
ATOM 1642 N N . LEU A 1 213 ? 50.473 29.980 -31.714 1.00 65.50 213 LEU A N 1
ATOM 1643 C CA . LEU A 1 213 ? 49.127 30.013 -31.132 1.00 65.50 213 LEU A CA 1
ATOM 1644 C C . LEU A 1 213 ? 48.052 29.559 -32.134 1.00 65.50 213 LEU A C 1
ATOM 1646 O O . LEU A 1 213 ? 47.113 28.855 -31.760 1.00 65.50 213 LEU A O 1
ATOM 1650 N N . LYS A 1 214 ? 48.207 29.901 -33.422 1.00 72.19 214 LYS A N 1
ATOM 1651 C CA . LYS A 1 214 ? 47.342 29.380 -34.493 1.00 72.19 214 LYS A CA 1
ATOM 1652 C C . LYS A 1 214 ? 47.506 27.876 -34.680 1.00 72.19 214 LYS A C 1
ATOM 1654 O O . LYS A 1 214 ? 46.501 27.181 -34.784 1.00 72.19 214 LYS A O 1
ATOM 1659 N N . ALA A 1 215 ? 48.738 27.367 -34.643 1.00 74.56 215 ALA A N 1
ATOM 1660 C CA . ALA A 1 215 ? 48.985 25.930 -34.727 1.00 74.56 215 ALA A CA 1
ATOM 1661 C C . ALA A 1 215 ? 48.329 25.164 -33.561 1.00 74.56 215 ALA A C 1
ATOM 1663 O O . ALA A 1 215 ? 47.730 24.107 -33.771 1.00 74.56 215 ALA A O 1
ATOM 1664 N N . GLN A 1 216 ? 48.366 25.712 -32.342 1.00 75.56 216 GLN A N 1
ATOM 1665 C CA . GLN A 1 216 ? 47.679 25.120 -31.188 1.00 75.56 216 GLN A CA 1
ATOM 1666 C C . GLN A 1 216 ? 46.149 25.175 -31.323 1.00 75.56 216 GLN A C 1
ATOM 1668 O O . GLN A 1 216 ? 45.478 24.185 -31.023 1.00 75.56 216 GLN A O 1
ATOM 1673 N N . LEU A 1 217 ? 45.594 26.283 -31.828 1.00 69.00 217 LEU A N 1
ATOM 1674 C CA . LEU A 1 217 ? 44.155 26.423 -32.074 1.00 69.00 217 LEU A CA 1
ATOM 1675 C C . LEU A 1 217 ? 43.653 25.432 -33.137 1.00 69.00 217 LEU A C 1
ATOM 1677 O O . LEU A 1 217 ? 42.603 24.814 -32.957 1.00 69.00 217 LEU A O 1
ATOM 1681 N N . ASP A 1 218 ? 44.410 25.242 -34.216 1.00 73.38 218 ASP A N 1
ATOM 1682 C CA . ASP A 1 218 ? 44.064 24.292 -35.276 1.00 73.38 218 ASP A CA 1
ATOM 1683 C C . ASP A 1 218 ? 44.190 22.839 -34.795 1.00 73.38 218 ASP A C 1
ATOM 1685 O O . ASP A 1 218 ? 43.349 21.998 -35.122 1.00 73.38 218 ASP A O 1
ATOM 1689 N N . THR A 1 219 ? 45.166 22.550 -33.930 1.00 78.62 219 THR A N 1
ATOM 1690 C CA . THR A 1 219 ? 45.302 21.232 -33.289 1.00 78.62 219 THR A CA 1
ATOM 1691 C C . THR A 1 219 ? 44.108 20.931 -32.379 1.00 78.62 219 THR A C 1
ATOM 1693 O O . THR A 1 219 ? 43.548 19.837 -32.432 1.00 78.62 219 THR A O 1
ATOM 1696 N N . LEU A 1 220 ? 43.665 21.908 -31.581 1.00 74.12 220 LEU A N 1
ATOM 1697 C CA . LEU A 1 220 ? 42.489 21.774 -30.714 1.00 74.12 220 LEU A CA 1
ATOM 1698 C C . LEU A 1 220 ? 41.195 21.587 -31.516 1.00 74.12 220 LEU A C 1
ATOM 1700 O O . LEU A 1 220 ? 40.389 20.725 -31.173 1.00 74.12 220 LEU A O 1
ATOM 1704 N N . LYS A 1 221 ? 41.016 22.331 -32.615 1.00 77.81 221 LYS A N 1
ATOM 1705 C CA . LYS A 1 221 ? 39.866 22.152 -33.516 1.00 77.81 221 LYS A CA 1
ATOM 1706 C C . LYS A 1 221 ? 39.859 20.781 -34.180 1.00 77.81 221 LYS A C 1
ATOM 1708 O O . LYS A 1 221 ? 38.804 20.158 -34.257 1.00 77.81 221 LYS A O 1
ATOM 1713 N N . THR A 1 222 ? 41.021 20.302 -34.615 1.00 78.44 222 THR A N 1
ATOM 1714 C CA . THR A 1 222 ? 41.153 18.969 -35.219 1.00 78.44 222 THR A CA 1
ATOM 1715 C C . THR A 1 222 ? 40.803 17.888 -34.200 1.00 78.44 222 THR A C 1
ATOM 1717 O O . THR A 1 222 ? 39.987 17.020 -34.484 1.00 78.44 222 THR A O 1
ATOM 1720 N N . LYS A 1 223 ? 41.308 18.006 -32.965 1.00 79.81 223 LYS A N 1
ATOM 1721 C CA . LYS A 1 223 ? 40.994 17.061 -31.887 1.00 79.81 223 LYS A CA 1
ATOM 1722 C C . LYS A 1 223 ? 39.503 17.058 -31.534 1.00 79.81 223 LYS A C 1
ATOM 1724 O O . LYS A 1 223 ? 38.937 15.991 -31.335 1.00 79.81 223 LYS A O 1
ATOM 1729 N N . ALA A 1 224 ? 38.852 18.223 -31.514 1.00 71.94 224 ALA A N 1
ATOM 1730 C CA . ALA A 1 224 ? 37.407 18.318 -31.302 1.00 71.94 224 ALA A CA 1
ATOM 1731 C C . ALA A 1 224 ? 36.603 17.655 -32.438 1.00 71.94 224 ALA A C 1
ATOM 1733 O O . ALA A 1 224 ? 35.632 16.949 -32.173 1.00 71.94 224 ALA A O 1
ATOM 1734 N N . GLN A 1 225 ? 37.027 17.829 -33.694 1.00 75.56 225 GLN A N 1
ATOM 1735 C CA . GLN A 1 225 ? 36.392 17.184 -34.849 1.00 75.56 225 GLN A CA 1
ATOM 1736 C C . GLN A 1 225 ? 36.599 15.666 -34.869 1.00 75.56 225 GLN A C 1
ATOM 1738 O O . GLN A 1 225 ? 35.679 14.933 -35.232 1.00 75.56 225 GLN A O 1
ATOM 1743 N N . ASP A 1 226 ? 37.776 15.187 -34.471 1.00 80.62 226 ASP A N 1
ATOM 1744 C CA . ASP A 1 226 ? 38.062 13.756 -34.385 1.00 80.62 226 ASP A CA 1
ATOM 1745 C C . ASP A 1 226 ? 37.240 13.093 -33.273 1.00 80.62 226 ASP A C 1
ATOM 1747 O O . ASP A 1 226 ? 36.640 12.045 -33.509 1.00 80.62 226 ASP A O 1
ATOM 1751 N N . THR A 1 227 ? 37.109 13.739 -32.108 1.00 78.38 227 THR A N 1
ATOM 1752 C CA . THR A 1 227 ? 36.215 13.271 -31.035 1.00 78.38 227 THR A CA 1
ATOM 1753 C C . THR A 1 227 ? 34.758 13.232 -31.497 1.00 78.38 227 THR A C 1
ATOM 1755 O O . THR A 1 227 ? 34.062 12.253 -31.240 1.00 78.38 227 THR A O 1
ATOM 1758 N N . GLN A 1 228 ? 34.293 14.253 -32.226 1.00 77.19 228 GLN A N 1
ATOM 1759 C CA . GLN A 1 228 ? 32.928 14.277 -32.758 1.00 77.19 228 GLN A CA 1
ATOM 1760 C C . GLN A 1 228 ? 32.676 13.123 -33.744 1.00 77.19 228 GLN A C 1
ATOM 1762 O O . GLN A 1 228 ? 31.647 12.453 -33.656 1.00 77.19 228 GLN A O 1
ATOM 1767 N N . LYS A 1 229 ? 33.628 12.843 -34.644 1.00 82.62 229 LYS A N 1
ATOM 1768 C CA . LYS A 1 229 ? 33.539 11.711 -35.581 1.00 82.62 229 LYS A CA 1
ATOM 1769 C C . LYS A 1 229 ? 33.569 10.356 -34.879 1.00 82.62 229 LYS A C 1
ATOM 1771 O O . LYS A 1 229 ? 32.877 9.437 -35.317 1.00 82.62 229 LYS A O 1
ATOM 1776 N N . ASP A 1 230 ? 34.365 10.211 -33.823 1.00 83.12 230 ASP A N 1
ATOM 1777 C CA . ASP A 1 230 ? 34.404 8.967 -33.053 1.00 83.12 230 ASP A CA 1
ATOM 1778 C C . ASP A 1 230 ? 33.066 8.713 -32.346 1.00 83.12 230 ASP A C 1
ATOM 1780 O O . ASP A 1 230 ? 32.524 7.610 -32.423 1.00 83.12 230 ASP A O 1
ATOM 1784 N N . LEU A 1 231 ? 32.460 9.760 -31.775 1.00 77.94 231 LEU A N 1
ATOM 1785 C CA . LEU A 1 231 ? 31.136 9.683 -31.159 1.00 77.94 231 LEU A CA 1
ATOM 1786 C C . LEU A 1 231 ? 30.051 9.274 -32.172 1.00 77.94 231 LEU A C 1
ATOM 1788 O O . LEU A 1 231 ? 29.244 8.385 -31.900 1.00 77.94 231 LEU A O 1
ATOM 1792 N N . GLU A 1 232 ? 30.055 9.876 -33.366 1.00 78.44 232 GLU A N 1
ATOM 1793 C CA . GLU A 1 232 ? 29.126 9.518 -34.449 1.00 78.44 232 GLU A CA 1
ATOM 1794 C C . GLU A 1 232 ? 29.286 8.051 -34.875 1.00 78.44 232 GLU A C 1
ATOM 1796 O O . GLU A 1 232 ? 28.291 7.342 -35.054 1.00 78.44 232 GLU A O 1
ATOM 1801 N N . ARG A 1 233 ? 30.529 7.559 -34.954 1.00 85.25 233 ARG A N 1
ATOM 1802 C CA . ARG A 1 233 ? 30.823 6.156 -35.267 1.00 85.25 233 ARG A CA 1
ATOM 1803 C C . ARG A 1 233 ? 30.316 5.205 -34.182 1.00 85.25 233 ARG A C 1
ATOM 1805 O O . ARG A 1 233 ? 29.763 4.154 -34.507 1.00 85.25 233 ARG A O 1
ATOM 1812 N N . GLN A 1 234 ? 30.478 5.554 -32.906 1.00 82.94 234 GLN A N 1
ATOM 1813 C CA . GLN A 1 234 ? 29.956 4.753 -31.795 1.00 82.94 234 GLN A CA 1
ATOM 1814 C C . GLN A 1 234 ? 28.420 4.692 -31.816 1.00 82.94 234 GLN A C 1
ATOM 1816 O O . GLN A 1 234 ? 27.845 3.612 -31.663 1.00 82.94 234 GLN A O 1
ATOM 1821 N N . ILE A 1 235 ? 27.750 5.814 -32.102 1.00 77.88 235 ILE A N 1
ATOM 1822 C CA . ILE A 1 235 ? 26.288 5.870 -32.264 1.00 77.88 235 ILE A CA 1
ATOM 1823 C C . ILE A 1 235 ? 25.825 4.970 -33.421 1.00 77.88 235 ILE A C 1
ATOM 1825 O O . ILE A 1 235 ? 24.822 4.264 -33.293 1.00 77.88 235 ILE A O 1
ATOM 1829 N N . GLU A 1 236 ? 26.543 4.957 -34.545 1.00 84.19 236 GLU A N 1
ATOM 1830 C CA . GLU A 1 236 ? 26.216 4.100 -35.689 1.00 84.19 236 GLU A CA 1
ATOM 1831 C C . GLU A 1 236 ? 26.386 2.605 -35.366 1.00 84.19 236 GLU A C 1
ATOM 1833 O O . GLU A 1 236 ? 25.512 1.795 -35.691 1.00 84.19 236 GLU A O 1
ATOM 1838 N N . ILE A 1 237 ? 27.453 2.234 -34.647 1.00 85.38 237 ILE A N 1
ATOM 1839 C CA . ILE A 1 237 ? 27.671 0.859 -34.167 1.00 85.38 237 ILE A CA 1
ATOM 1840 C C . ILE A 1 237 ? 26.529 0.418 -33.242 1.00 85.38 237 ILE A C 1
ATOM 1842 O O . ILE A 1 237 ? 26.003 -0.688 -33.396 1.00 85.38 237 ILE A O 1
ATOM 1846 N N . LEU A 1 238 ? 26.105 1.277 -32.310 1.00 74.75 238 LEU A N 1
ATOM 1847 C CA . LEU A 1 238 ? 25.001 0.980 -31.395 1.00 74.75 238 LEU A CA 1
ATOM 1848 C C . LEU A 1 238 ? 23.666 0.816 -32.131 1.00 74.75 238 LEU A C 1
ATOM 1850 O O . LEU A 1 238 ? 22.922 -0.121 -31.836 1.00 74.75 238 LEU A O 1
ATOM 1854 N N . LYS A 1 239 ? 23.383 1.660 -33.133 1.00 81.62 239 LYS A N 1
ATOM 1855 C CA . LYS A 1 239 ? 22.192 1.509 -33.987 1.00 81.62 239 LYS A CA 1
ATOM 1856 C C . LYS A 1 239 ? 22.191 0.171 -34.718 1.00 81.62 239 LYS A C 1
ATOM 1858 O O . LYS A 1 239 ? 21.189 -0.541 -34.671 1.00 81.62 239 LYS A O 1
ATOM 1863 N N . LYS A 1 240 ? 23.319 -0.204 -35.328 1.00 84.06 240 LYS A N 1
ATOM 1864 C CA . LYS A 1 240 ? 23.452 -1.483 -36.034 1.00 84.06 240 LYS A CA 1
ATOM 1865 C C . LYS A 1 240 ? 23.256 -2.676 -35.094 1.00 84.06 240 LYS A C 1
ATOM 1867 O O . LYS A 1 240 ? 22.509 -3.592 -35.426 1.00 84.06 240 LYS A O 1
ATOM 1872 N N . ARG A 1 241 ? 23.837 -2.633 -33.889 1.00 80.25 241 ARG A N 1
ATOM 1873 C CA . ARG A 1 241 ? 23.639 -3.673 -32.864 1.00 80.25 241 ARG A CA 1
ATOM 1874 C C . ARG A 1 241 ? 22.172 -3.771 -32.425 1.00 80.25 241 ARG A C 1
ATOM 1876 O O . ARG A 1 241 ? 21.656 -4.871 -32.224 1.00 80.25 241 ARG A O 1
ATOM 1883 N N . GLY A 1 242 ? 21.482 -2.635 -32.313 1.00 73.00 242 GLY A N 1
ATOM 1884 C CA . GLY A 1 242 ? 20.042 -2.577 -32.057 1.00 73.00 242 GLY A CA 1
ATOM 1885 C C . GLY A 1 242 ? 19.208 -3.241 -33.160 1.00 73.00 242 GLY A C 1
ATOM 1886 O O . GLY A 1 242 ? 18.298 -4.016 -32.862 1.00 73.00 242 GLY A O 1
ATOM 1887 N N . GLU A 1 243 ? 19.540 -3.005 -34.432 1.00 79.75 243 GLU A N 1
ATOM 1888 C CA . GLU A 1 243 ? 18.875 -3.657 -35.568 1.00 79.75 243 GLU A CA 1
ATOM 1889 C C . GLU A 1 243 ? 19.158 -5.163 -35.646 1.00 79.75 243 GLU A C 1
ATOM 1891 O O . GLU A 1 243 ? 18.231 -5.941 -35.873 1.00 79.75 243 GLU A O 1
ATOM 1896 N N . GLU A 1 244 ? 20.396 -5.592 -35.390 1.00 78.62 244 GLU A N 1
ATOM 1897 C CA . GLU A 1 244 ? 20.774 -7.012 -35.315 1.00 78.62 244 GLU A CA 1
ATOM 1898 C C . GLU A 1 244 ? 20.009 -7.734 -34.196 1.00 78.62 244 GLU A C 1
ATOM 1900 O O . GLU A 1 244 ? 19.466 -8.820 -34.406 1.00 78.62 244 GLU A O 1
ATOM 1905 N N . THR A 1 245 ? 19.872 -7.091 -33.033 1.00 73.19 245 THR A N 1
ATOM 1906 C CA . THR A 1 245 ? 19.102 -7.622 -31.897 1.00 73.19 245 THR A CA 1
ATOM 1907 C C . THR A 1 245 ? 17.621 -7.747 -32.258 1.00 73.19 245 THR A C 1
ATOM 1909 O O . THR A 1 245 ? 16.995 -8.780 -32.017 1.00 73.19 245 THR A O 1
ATOM 1912 N N . LYS A 1 246 ? 17.057 -6.730 -32.923 1.00 73.12 246 LYS A N 1
ATOM 1913 C CA . LYS A 1 246 ? 15.673 -6.742 -33.414 1.00 73.12 246 LYS A CA 1
ATOM 1914 C C . LYS A 1 246 ? 15.438 -7.835 -34.464 1.00 73.12 246 LYS A C 1
ATOM 1916 O O . LYS A 1 246 ? 14.380 -8.465 -34.460 1.00 73.12 246 LYS A O 1
ATOM 1921 N N . ALA A 1 247 ? 16.403 -8.076 -35.351 1.00 76.12 247 ALA A N 1
ATOM 1922 C CA . ALA A 1 247 ? 16.341 -9.147 -36.342 1.00 76.12 247 ALA A CA 1
ATOM 1923 C C . ALA A 1 247 ? 16.423 -10.538 -35.690 1.00 76.12 247 ALA A C 1
ATOM 1925 O O . ALA A 1 247 ? 15.633 -11.412 -36.048 1.00 76.12 247 ALA A O 1
ATOM 1926 N N . SER A 1 248 ? 17.303 -10.717 -34.697 1.00 72.25 248 SER A N 1
ATOM 1927 C CA . SER A 1 248 ? 17.421 -11.958 -33.918 1.00 72.25 248 SER A CA 1
ATOM 1928 C C . SER A 1 248 ? 16.119 -12.286 -33.187 1.00 72.25 248 SER A C 1
ATOM 1930 O O . SER A 1 248 ? 15.577 -13.377 -33.349 1.00 72.25 248 SER A O 1
ATOM 1932 N N . LEU A 1 249 ? 15.548 -11.303 -32.482 1.00 69.69 249 LEU A N 1
ATOM 1933 C CA . LEU A 1 249 ? 14.257 -11.440 -31.800 1.00 69.69 249 LEU A CA 1
ATOM 1934 C C . LEU A 1 249 ? 13.134 -11.810 -32.777 1.00 69.69 249 LEU A C 1
ATOM 1936 O O . LEU A 1 249 ? 12.312 -12.676 -32.489 1.00 69.69 249 LEU A O 1
ATOM 1940 N N . LYS A 1 250 ? 13.104 -11.202 -33.969 1.00 73.75 250 LYS A N 1
ATOM 1941 C CA . LYS A 1 250 ? 12.114 -11.542 -35.001 1.00 73.75 250 LYS A CA 1
ATOM 1942 C C . LYS A 1 250 ? 12.287 -12.978 -35.513 1.00 73.75 250 LYS A C 1
ATOM 1944 O O . LYS A 1 250 ? 11.283 -13.653 -35.728 1.00 73.75 250 LYS A O 1
ATOM 1949 N N . GLY A 1 251 ? 13.529 -13.439 -35.673 1.00 73.75 251 GLY A N 1
ATOM 1950 C CA . GLY A 1 251 ? 13.866 -14.815 -36.051 1.00 73.75 251 GLY A CA 1
ATOM 1951 C C . GLY A 1 251 ? 13.419 -15.845 -35.009 1.00 73.75 251 GLY A C 1
ATOM 1952 O O . GLY A 1 251 ? 12.790 -16.855 -35.348 1.00 73.75 251 GLY A O 1
ATOM 1953 N N . GLU A 1 252 ? 13.662 -15.560 -33.731 1.00 73.62 252 GLU A N 1
ATOM 1954 C CA . GLU A 1 252 ? 13.190 -16.389 -32.618 1.00 73.62 252 GLU A CA 1
ATOM 1955 C C . GLU A 1 252 ? 11.660 -16.435 -32.564 1.00 73.62 252 GLU A C 1
ATOM 1957 O O . GLU A 1 252 ? 11.086 -17.523 -32.507 1.00 73.62 252 GLU A O 1
ATOM 1962 N N . ILE A 1 253 ? 10.984 -15.290 -32.714 1.00 67.88 253 ILE A N 1
ATOM 1963 C CA . ILE A 1 253 ? 9.516 -15.216 -32.780 1.00 67.88 253 ILE A CA 1
ATOM 1964 C C . ILE A 1 253 ? 8.969 -16.055 -33.944 1.00 67.88 253 ILE A C 1
ATOM 1966 O O . ILE A 1 253 ? 7.994 -16.785 -33.766 1.00 67.88 253 ILE A O 1
ATOM 1970 N N . THR A 1 254 ? 9.587 -16.009 -35.130 1.00 70.69 254 THR A N 1
ATOM 1971 C CA . THR A 1 254 ? 9.157 -16.848 -36.262 1.00 70.69 254 THR A CA 1
ATOM 1972 C C . THR A 1 254 ? 9.383 -18.337 -36.016 1.00 70.69 254 THR A C 1
ATOM 1974 O O . THR A 1 254 ? 8.540 -19.143 -36.398 1.00 70.69 254 THR A O 1
ATOM 1977 N N . THR A 1 255 ? 10.460 -18.704 -35.321 1.00 73.00 255 THR A N 1
ATOM 1978 C CA . THR A 1 255 ? 10.756 -20.102 -34.969 1.00 73.00 255 THR A CA 1
ATOM 1979 C C . THR A 1 255 ? 9.764 -20.635 -33.936 1.00 7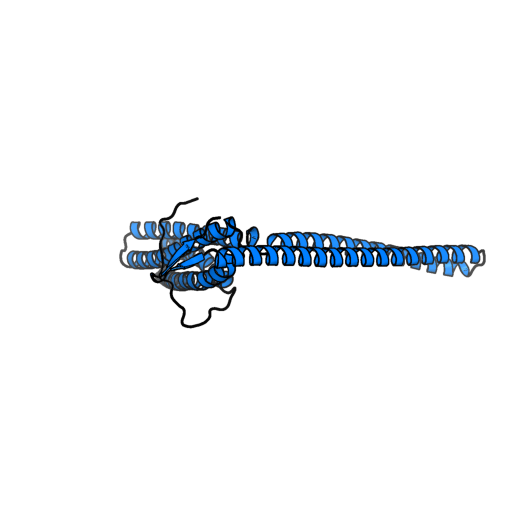3.00 255 THR A C 1
ATOM 1981 O O . THR A 1 255 ? 9.283 -21.761 -34.055 1.00 73.00 255 THR A O 1
ATOM 1984 N N . ILE A 1 256 ? 9.415 -19.817 -32.940 1.00 69.94 256 ILE A N 1
ATOM 1985 C CA . ILE A 1 256 ? 8.381 -20.136 -31.949 1.00 69.94 256 ILE A CA 1
ATOM 1986 C C . ILE A 1 256 ? 7.021 -20.277 -32.638 1.00 69.94 256 ILE A C 1
ATOM 1988 O O . ILE A 1 256 ? 6.295 -21.229 -32.359 1.00 69.94 256 ILE A O 1
ATOM 1992 N N . LYS A 1 257 ? 6.695 -19.388 -33.585 1.00 66.88 257 LYS A N 1
ATOM 1993 C CA . LYS A 1 257 ? 5.446 -19.452 -34.353 1.00 66.88 257 LYS A CA 1
ATOM 1994 C C . LYS A 1 257 ? 5.356 -20.707 -35.229 1.00 66.88 257 LYS A C 1
ATOM 1996 O O . LYS A 1 257 ? 4.298 -21.323 -35.271 1.00 66.88 257 LYS A O 1
ATOM 2001 N N . ASP A 1 258 ? 6.447 -21.109 -35.881 1.00 71.00 258 ASP A N 1
ATOM 2002 C CA . ASP A 1 258 ? 6.494 -22.331 -36.699 1.00 71.00 258 ASP A CA 1
ATOM 2003 C C . ASP A 1 258 ? 6.355 -23.597 -35.836 1.00 71.00 258 ASP A C 1
ATOM 2005 O O . ASP A 1 258 ? 5.577 -24.493 -36.158 1.00 71.00 258 ASP A O 1
ATOM 2009 N N . LYS A 1 259 ? 7.025 -23.639 -34.673 1.00 71.06 259 LYS A N 1
ATOM 2010 C CA . LYS A 1 259 ? 6.841 -24.716 -33.686 1.00 71.06 259 LYS A CA 1
ATOM 2011 C C . LYS A 1 259 ? 5.404 -24.777 -33.167 1.00 71.06 259 LYS A C 1
ATOM 2013 O O . LYS A 1 259 ? 4.843 -25.864 -33.092 1.00 71.06 259 LYS A O 1
ATOM 2018 N N . ALA A 1 260 ? 4.799 -23.633 -32.848 1.00 60.41 260 ALA A N 1
ATOM 2019 C CA . ALA A 1 260 ? 3.405 -23.569 -32.416 1.00 60.41 260 ALA A CA 1
ATOM 2020 C C . ALA A 1 260 ? 2.443 -24.041 -33.520 1.00 60.41 260 ALA A C 1
ATOM 2022 O O . ALA A 1 260 ? 1.523 -24.796 -33.232 1.00 60.41 260 ALA A O 1
ATOM 2023 N N . SER A 1 261 ? 2.686 -23.673 -34.783 1.00 59.38 261 SER A N 1
ATOM 2024 C CA . SER A 1 261 ? 1.873 -24.120 -35.923 1.00 59.38 261 SER A CA 1
ATOM 2025 C C . SER A 1 261 ? 1.960 -25.631 -36.144 1.00 59.38 261 SER A C 1
ATOM 2027 O O . SER A 1 261 ? 0.937 -26.266 -36.366 1.00 59.38 261 SER A O 1
ATOM 2029 N N . LYS A 1 262 ? 3.153 -26.227 -36.013 1.00 64.81 262 LYS A N 1
ATOM 2030 C CA . LYS A 1 262 ? 3.339 -27.686 -36.110 1.00 64.81 262 LYS A CA 1
ATOM 2031 C C . LYS A 1 262 ? 2.666 -28.445 -34.971 1.00 64.81 262 LYS A C 1
ATOM 2033 O O . LYS A 1 262 ? 2.135 -29.524 -35.192 1.00 64.81 262 LYS A O 1
ATOM 2038 N N . ILE A 1 263 ? 2.652 -27.876 -33.764 1.00 59.28 263 ILE A N 1
ATOM 2039 C CA . ILE A 1 263 ? 1.900 -28.440 -32.634 1.00 59.28 263 ILE A CA 1
ATOM 2040 C C . ILE A 1 263 ? 0.392 -28.373 -32.909 1.00 59.28 263 ILE A C 1
ATOM 2042 O O . ILE A 1 263 ? -0.315 -29.325 -32.611 1.00 59.28 263 ILE A O 1
ATOM 2046 N N . VAL A 1 264 ? -0.099 -27.286 -33.512 1.00 57.94 264 VAL A N 1
ATOM 2047 C CA . VAL A 1 264 ? -1.516 -27.140 -33.885 1.00 57.94 264 VAL A CA 1
ATOM 2048 C C . VAL A 1 264 ? -1.916 -28.095 -35.018 1.00 57.94 264 VAL A C 1
ATOM 2050 O O . VAL A 1 264 ? -3.009 -28.641 -34.967 1.00 57.94 264 VAL A O 1
ATOM 2053 N N . GLU A 1 265 ? -1.050 -28.355 -36.003 1.00 56.78 265 GLU A N 1
ATOM 2054 C CA . GLU A 1 265 ? -1.312 -29.347 -37.064 1.00 56.78 265 GLU A CA 1
ATOM 2055 C C . GLU A 1 265 ? -1.220 -30.803 -36.574 1.00 56.78 265 GLU A C 1
ATOM 2057 O O . GLU A 1 265 ? -1.932 -31.663 -37.085 1.00 56.78 265 GLU A O 1
ATOM 2062 N N . ALA A 1 266 ? -0.383 -31.090 -35.570 1.00 54.03 266 ALA A N 1
ATOM 2063 C CA . ALA A 1 266 ? -0.263 -32.422 -34.966 1.00 54.03 266 ALA A CA 1
ATOM 2064 C C . ALA A 1 266 ? -1.436 -32.789 -34.034 1.00 54.03 266 ALA A C 1
ATOM 2066 O O . ALA A 1 266 ? -1.553 -33.947 -33.621 1.00 54.03 266 ALA A O 1
ATOM 2067 N N . VAL A 1 267 ? -2.289 -31.813 -33.700 1.00 50.25 267 VAL A N 1
ATOM 2068 C CA . VAL A 1 267 ? -3.502 -31.977 -32.894 1.00 50.25 267 VAL A CA 1
ATOM 2069 C C . VAL A 1 267 ? -4.709 -31.980 -33.831 1.00 50.25 267 VAL A C 1
ATOM 2071 O O . VAL A 1 267 ? -5.193 -30.932 -34.251 1.00 50.25 267 VAL A O 1
ATOM 2074 N N . THR A 1 268 ? -5.224 -33.166 -34.149 1.00 56.22 268 THR A N 1
ATOM 2075 C CA . THR A 1 268 ? -6.489 -33.322 -34.884 1.00 56.22 268 THR A CA 1
ATOM 2076 C C . THR A 1 268 ? -7.587 -33.777 -33.934 1.00 56.22 268 THR A C 1
ATOM 2078 O O . THR A 1 268 ? -7.360 -34.663 -33.112 1.00 56.22 268 THR A O 1
ATOM 2081 N N . THR A 1 269 ? -8.781 -33.202 -34.046 1.00 52.44 269 THR A N 1
ATOM 2082 C CA . THR A 1 269 ? -9.972 -33.638 -33.302 1.00 52.44 269 THR A CA 1
ATOM 2083 C C . THR A 1 269 ? -10.767 -34.648 -34.121 1.00 52.44 269 THR A C 1
ATOM 2085 O O . THR A 1 269 ? -10.994 -34.413 -35.309 1.00 52.44 269 THR A O 1
ATOM 2088 N N . ASP A 1 270 ? -11.195 -35.747 -33.502 1.00 52.66 270 ASP A N 1
ATOM 2089 C CA . ASP A 1 270 ? -12.114 -36.697 -34.138 1.00 52.66 270 ASP A CA 1
ATOM 2090 C C . ASP A 1 270 ? -13.587 -36.235 -34.041 1.00 52.66 270 ASP A C 1
ATOM 2092 O O . ASP A 1 270 ? -13.894 -35.201 -33.441 1.00 52.66 270 ASP A O 1
ATOM 2096 N N . ASP A 1 271 ? -14.515 -37.005 -34.619 1.00 52.53 271 ASP A N 1
ATOM 2097 C CA . ASP A 1 271 ? -15.960 -36.707 -34.633 1.00 52.53 271 ASP A CA 1
ATOM 2098 C C . ASP A 1 271 ? -16.616 -36.668 -33.230 1.00 52.53 271 ASP A C 1
ATOM 2100 O O . ASP A 1 271 ? -17.777 -36.274 -33.098 1.00 52.53 271 ASP A O 1
ATOM 2104 N N . SER A 1 272 ? -15.891 -37.057 -32.172 1.00 55.66 272 SER A N 1
ATOM 2105 C CA . SER A 1 272 ? -16.307 -36.970 -30.765 1.00 55.66 272 SER A CA 1
ATOM 2106 C C . SER A 1 272 ? -15.747 -35.743 -30.030 1.00 55.66 272 SER A C 1
ATOM 2108 O O . SER A 1 272 ? -16.076 -35.516 -28.865 1.00 55.66 272 SER A O 1
ATOM 2110 N N . ASN A 1 273 ? -14.986 -34.897 -30.736 1.00 55.62 273 ASN A N 1
ATOM 2111 C CA . ASN A 1 273 ? -14.363 -33.675 -30.228 1.00 55.62 273 ASN A CA 1
ATOM 2112 C C . ASN A 1 273 ? -13.259 -33.930 -29.175 1.00 55.62 273 ASN A C 1
ATOM 2114 O O . ASN A 1 273 ? -12.914 -33.027 -28.409 1.00 55.62 273 ASN A O 1
ATOM 2118 N N . GLU A 1 274 ? -12.686 -35.140 -29.147 1.00 51.47 274 GLU A N 1
ATOM 2119 C CA . GLU A 1 274 ? -11.488 -35.467 -28.366 1.00 51.47 274 GLU A CA 1
ATOM 2120 C C . GLU A 1 274 ? -10.215 -35.183 -29.187 1.00 51.47 274 GLU A C 1
ATOM 2122 O O . GLU A 1 274 ? -10.139 -35.460 -30.386 1.00 51.47 274 GLU A O 1
ATOM 2127 N N . ALA A 1 275 ? -9.209 -34.573 -28.550 1.00 49.66 275 ALA A N 1
ATOM 2128 C CA . ALA A 1 275 ? -7.955 -34.194 -29.199 1.00 49.66 275 ALA A CA 1
ATOM 2129 C C . ALA A 1 275 ? -7.024 -35.408 -29.337 1.00 49.66 275 ALA A C 1
ATOM 2131 O O . ALA A 1 275 ? -6.606 -35.984 -28.333 1.00 49.66 275 ALA A O 1
ATOM 2132 N N . ASN A 1 276 ? -6.652 -35.758 -30.568 1.00 55.31 276 ASN A N 1
ATOM 2133 C CA . ASN A 1 276 ? -5.706 -36.827 -30.864 1.00 55.31 276 ASN A CA 1
ATOM 2134 C C . ASN A 1 276 ? -4.360 -36.232 -31.296 1.00 55.31 276 ASN A C 1
ATOM 2136 O O . ASN A 1 276 ? -4.304 -35.386 -32.191 1.00 55.31 276 ASN A O 1
ATOM 2140 N N . VAL A 1 277 ? -3.277 -36.667 -30.647 1.00 51.75 277 VAL A N 1
ATOM 2141 C CA . VAL A 1 277 ? -1.909 -36.211 -30.932 1.00 51.75 277 VAL A CA 1
ATOM 2142 C C . VAL A 1 277 ? -1.193 -37.294 -31.729 1.00 51.75 277 VAL A C 1
ATOM 2144 O O . VAL A 1 277 ? -0.951 -38.387 -31.218 1.00 51.75 277 VAL A O 1
ATOM 2147 N N . SER A 1 278 ? -0.838 -36.989 -32.975 1.00 56.28 278 SER A N 1
ATOM 2148 C CA . SER A 1 278 ? -0.045 -37.896 -33.812 1.00 56.28 278 SER A CA 1
ATOM 2149 C C . SER A 1 278 ? 1.425 -37.790 -33.402 1.00 56.28 278 SER A C 1
ATOM 2151 O O . SER A 1 278 ? 2.072 -36.789 -33.701 1.00 56.28 278 SER A O 1
ATOM 2153 N N . VAL A 1 279 ? 1.946 -38.783 -32.678 1.00 47.34 279 VAL A N 1
ATOM 2154 C CA . VAL A 1 279 ? 3.382 -38.882 -32.372 1.00 47.34 279 VAL A CA 1
ATOM 2155 C C . VAL A 1 279 ? 4.016 -39.806 -33.408 1.00 47.34 279 VAL A C 1
ATOM 2157 O O . VAL A 1 279 ? 3.769 -41.011 -33.376 1.00 47.34 279 VAL A O 1
ATOM 2160 N N . GLU A 1 280 ? 4.794 -39.234 -34.327 1.00 42.25 280 GLU A N 1
ATOM 2161 C CA . GLU A 1 280 ? 5.765 -39.973 -35.150 1.00 42.25 280 GLU A CA 1
ATOM 2162 C C . GLU A 1 280 ? 7.147 -39.940 -34.483 1.00 42.25 280 GLU A C 1
ATOM 2164 O O . GLU A 1 280 ? 7.542 -38.853 -33.992 1.00 42.25 280 GLU A O 1
#

Secondary structure (DSSP, 8-state):
---PPP-PPP----SSPPPTTHHHHHHHHHHHHHHHHHHHHHHHHHH--HHHHHHHHHHHHHHHHHHHHHHHHHHHHHHHHHTTS-HHHHHHHHHHHHHHHHHHHHHHHHHHHHHHHHH---HHHHHHHHHHHHHHHHHHHHHHHHHHHIIIIISTTHHHHHHHHHHHHHHHHHHHHHHHHHHHHHHHHHHHHHHHHHHTTS-S--HHHHHHHHHHHHHHHHHHHHHHHHHHHHHHHHHHHHHHHHHHHHHHHHHHHHHHHHHHHTEEE-TT--EEE---

pLDDT: mean 79.36, std 15.59, range [42.25, 98.44]

Organism: NCBI:txid652676

Radius of gyration: 34.09 Å; chains: 1; bounding box: 81×88×66 Å

Sequence (280 aa):
MINLPPLEIPALQLPMPVPELIHPAIVHFAIVLPIIIFLIEFFNTIFKKRALSITSLLLIVLLTIIAFGAYLTGSVDGENAYNLLSSDGQADLKEHKLLGIYIVYGSASLLLFKLISMIIKASFIRFLFILLLIGFTGATLYQGKEGGELVYKYGSNIAPVADLGEEVSDLKEEMEESDEENKAKIKSLEDKIATLEKSAKDGGSLKSINDELKAQLDTLKTKAQDTQKDLERQIEILKKRGEETKASLKGEITTIKDKASKIVEAVTTDDSNEANVSVE

Foldseek 3Di:
DPDDDDDDDPPDPDPDDDDAPCLVVLLVLLLVLLVVLLVLLVVCVVPVDPVSLVVSLVSLVVSLVSLVVSLNNLVVNCVVCLVVWDPVLNVLSVVLSRLSVVLNVLSVVLSVLSVVCVVDVDPVSSVVSSVSSVVSSVSSVVSVVSVVCSCQVTNPPRVVVVVVVVVVVVVVVVVVVVVVVVVVVVVVVVVVVVVVVVVVVVPDDPPVVVVVVVVVVVVVVVVVVVVVVVVVVVVVVVVVVVVVVVVVVVVVVVVVVVVVVVQVVQWDADPVRDTDGDDD